Protein AF-A0A3R6VXF1-F1 (afdb_monomer)

Mean predicted aligned error: 13.44 Å

Secondary structure (DSSP, 8-state):
-HHHHHHHHHHHHHHHHHHHHS---HHHHHHHHHHHHHHHHHHHHHHHHH-TT-TTHHHHHHHHHHHHHHHHHHHHHHHHHHHHHHHHH--------S-HHHHHHHHHHHHHHHHHHHHHHHHHHHHS-HHHHHHHHHHHHHHHHHHHHHHH-----HHHHHHHHHHHHHHHHHHHHHHT-PEEEEEE-GGG-EEEEESS---EEEEEEEEEEEE-SSSS-----EEEEEESS-EEEEEE-SSHHHHHHHTS-----TT-------

Foldseek 3Di:
DVVLLVLVLVLVVLLCCCCVPQVDDPLVLQLLLLVLLLVVLVVVVVVVVVDPPDPQVCVLVVVLSVVSNVVSVVVNVVSVVVVVVVCVVDVDDDDRPDDPVVSVVSSNVSSVSSNVSSSVLSVVVVVDDPVVSVLVVLVSVLVSLVVCCVVVVPDDDPVSVVVSCVSVVVSVVVVVVVLPFWWKWKWAPPPLIKIFIFRDQADKDFAARIWIWIRDRDPLDTHPTHHRIDGDDDGQDMDGDNDPVVSSVVPPPDPDPPDDDPPDRD

Organism: Aphanomyces astaci (NCBI:txid112090)

Radius of gyration: 25.33 Å; Cα contacts (8 Å, |Δi|>4): 283; chains: 1; bounding box: 62×52×70 Å

Structure (mmCIF, N/CA/C/O backbone):
data_AF-A0A3R6VXF1-F1
#
_entry.id   AF-A0A3R6VXF1-F1
#
loop_
_atom_site.group_PDB
_atom_site.id
_atom_site.type_symbol
_atom_site.label_atom_id
_atom_site.label_alt_id
_atom_site.label_comp_id
_atom_site.label_asym_id
_atom_site.label_entity_id
_atom_site.label_seq_id
_atom_site.pdbx_PDB_ins_code
_atom_site.Cartn_x
_atom_site.Cartn_y
_atom_site.Cartn_z
_atom_site.occupancy
_atom_site.B_iso_or_equiv
_atom_site.auth_seq_id
_atom_site.auth_comp_id
_atom_site.auth_asym_id
_atom_site.auth_atom_id
_atom_site.pdbx_PDB_model_num
ATOM 1 N N . MET A 1 1 ? -8.603 3.832 3.233 1.00 77.62 1 MET A N 1
ATOM 2 C CA . MET A 1 1 ? -8.255 2.459 2.797 1.00 77.62 1 MET A CA 1
ATOM 3 C C . MET A 1 1 ? -8.281 2.313 1.281 1.00 77.62 1 MET A C 1
ATOM 5 O O . MET A 1 1 ? -7.229 2.045 0.729 1.00 77.62 1 MET A O 1
ATOM 9 N N . VAL A 1 2 ? -9.404 2.563 0.592 1.00 83.19 2 VAL A N 1
ATOM 10 C CA . VAL A 1 2 ? -9.520 2.420 -0.883 1.00 83.19 2 VAL A CA 1
ATOM 11 C C . VAL A 1 2 ? -8.406 3.140 -1.656 1.00 83.19 2 VAL A C 1
ATOM 13 O O . VAL A 1 2 ? -7.768 2.532 -2.508 1.00 83.19 2 VAL A O 1
ATOM 16 N N . VAL A 1 3 ? -8.097 4.390 -1.291 1.00 86.88 3 VAL A N 1
ATOM 17 C CA . VAL A 1 3 ? -7.018 5.178 -1.921 1.00 86.88 3 VAL A CA 1
ATOM 18 C C . VAL A 1 3 ? -5.671 4.445 -1.889 1.00 86.88 3 VAL A C 1
ATOM 20 O O . VAL A 1 3 ? -4.955 4.432 -2.882 1.00 86.88 3 VAL A O 1
ATOM 23 N N . TRP A 1 4 ? -5.346 3.757 -0.792 1.00 87.88 4 TRP A N 1
ATOM 24 C CA . TRP A 1 4 ? -4.103 2.992 -0.676 1.00 87.88 4 TRP A CA 1
ATOM 25 C C . TRP A 1 4 ? -4.036 1.819 -1.664 1.00 87.88 4 TRP A C 1
ATOM 27 O O . TRP A 1 4 ? -2.980 1.566 -2.249 1.00 87.88 4 TRP A O 1
ATOM 37 N N . TYR A 1 5 ? -5.159 1.130 -1.893 1.00 90.06 5 TYR A N 1
ATOM 38 C CA . TYR A 1 5 ? -5.253 0.055 -2.886 1.00 90.06 5 TYR A CA 1
ATOM 39 C C . TYR A 1 5 ? -5.104 0.589 -4.310 1.00 90.06 5 TYR A C 1
ATOM 41 O O . TYR A 1 5 ? -4.329 0.037 -5.086 1.00 90.06 5 TYR A O 1
ATOM 49 N N . VAL A 1 6 ? -5.792 1.687 -4.635 1.00 89.19 6 VAL A N 1
ATOM 50 C CA . VAL A 1 6 ? -5.745 2.306 -5.969 1.00 89.19 6 VAL A CA 1
ATOM 51 C C . VAL A 1 6 ? -4.339 2.804 -6.295 1.00 89.19 6 VAL A C 1
ATOM 53 O O . VAL A 1 6 ? -3.810 2.491 -7.358 1.00 89.19 6 VAL A O 1
ATOM 56 N N . VAL A 1 7 ? -3.691 3.509 -5.362 1.00 89.75 7 VAL A N 1
ATOM 57 C CA . VAL A 1 7 ? -2.308 3.972 -5.550 1.00 89.75 7 VAL A CA 1
ATOM 58 C C . VAL A 1 7 ? -1.351 2.783 -5.686 1.00 89.75 7 VAL A C 1
ATOM 60 O O . VAL A 1 7 ? -0.471 2.811 -6.541 1.00 89.75 7 VAL A O 1
ATOM 63 N N . SER A 1 8 ? -1.558 1.702 -4.922 1.00 90.44 8 SER A N 1
ATOM 64 C CA . SER A 1 8 ? -0.742 0.486 -5.062 1.00 90.44 8 SER A CA 1
ATOM 65 C C . SER A 1 8 ? -0.897 -0.187 -6.430 1.00 90.44 8 SER A C 1
ATOM 67 O O . SER A 1 8 ? 0.071 -0.709 -6.978 1.00 90.44 8 SER A O 1
ATOM 69 N N . LEU A 1 9 ? -2.107 -0.177 -6.992 1.00 87.81 9 LEU A N 1
ATOM 70 C CA . LEU A 1 9 ? -2.380 -0.699 -8.330 1.00 87.81 9 LEU A CA 1
ATOM 71 C C . LEU A 1 9 ? -1.712 0.141 -9.418 1.00 87.81 9 LEU A C 1
ATOM 73 O O . LEU A 1 9 ? -1.093 -0.414 -10.325 1.00 87.81 9 LEU A O 1
ATOM 77 N N . LEU A 1 10 ? -1.796 1.467 -9.302 1.00 87.88 10 LEU A N 1
ATOM 78 C CA . LEU A 1 10 ? -1.139 2.399 -10.216 1.00 87.88 10 LEU A CA 1
ATOM 79 C C . LEU A 1 10 ? 0.383 2.234 -10.189 1.00 87.88 10 LEU A C 1
ATOM 81 O O . LEU A 1 10 ? 1.003 2.160 -11.247 1.00 87.88 10 LEU A O 1
ATOM 85 N N . ALA A 1 11 ? 0.979 2.109 -9.000 1.00 88.81 11 ALA A N 1
ATOM 86 C CA . ALA A 1 11 ? 2.411 1.872 -8.853 1.00 88.81 11 ALA A CA 1
ATOM 87 C C . ALA A 1 11 ? 2.838 0.543 -9.498 1.00 88.81 11 ALA A C 1
ATOM 89 O O . ALA A 1 11 ? 3.830 0.502 -10.222 1.00 88.81 11 ALA A O 1
ATOM 90 N N . LEU A 1 12 ? 2.064 -0.531 -9.306 1.00 87.06 12 LEU A N 1
ATOM 91 C CA . LEU A 1 12 ? 2.340 -1.832 -9.923 1.00 87.06 12 LEU A CA 1
ATOM 92 C C . LEU A 1 12 ? 2.234 -1.784 -11.451 1.00 87.06 12 LEU A C 1
ATOM 94 O O . LEU A 1 12 ? 3.084 -2.342 -12.146 1.00 87.06 12 LEU A O 1
ATOM 98 N N . TRP A 1 13 ? 1.211 -1.110 -11.979 1.00 85.88 13 TRP A N 1
ATOM 99 C CA . TRP A 1 13 ? 1.046 -0.937 -13.418 1.00 85.88 13 TRP A CA 1
ATOM 100 C C . TRP A 1 13 ? 2.193 -0.122 -14.020 1.00 85.88 13 TRP A C 1
ATOM 102 O O . TRP A 1 13 ? 2.799 -0.562 -14.993 1.00 85.88 13 TRP A O 1
ATOM 112 N N . ALA A 1 14 ? 2.561 0.997 -13.392 1.00 86.75 14 ALA A N 1
ATOM 113 C CA . ALA A 1 14 ? 3.699 1.808 -13.811 1.00 86.75 14 ALA A CA 1
ATOM 114 C C . ALA A 1 14 ? 5.021 1.019 -13.756 1.00 86.75 14 ALA A C 1
ATOM 116 O O . ALA A 1 14 ? 5.789 1.067 -14.712 1.00 86.75 14 ALA A O 1
ATOM 117 N N . ASN A 1 15 ? 5.256 0.225 -12.703 1.00 88.06 15 ASN A N 1
ATOM 118 C CA . ASN A 1 15 ? 6.438 -0.641 -12.598 1.00 88.06 15 ASN A CA 1
ATOM 119 C C . ASN A 1 15 ? 6.515 -1.627 -13.763 1.00 88.06 15 ASN A C 1
ATOM 121 O O . ASN A 1 15 ? 7.542 -1.726 -14.430 1.00 88.06 15 ASN A O 1
ATOM 125 N N . LYS A 1 16 ? 5.421 -2.348 -14.031 1.00 86.62 16 LYS A N 1
ATOM 126 C CA . LYS A 1 16 ? 5.393 -3.333 -15.114 1.00 86.62 16 LYS A CA 1
ATOM 127 C C . LYS A 1 16 ? 5.485 -2.670 -16.490 1.00 86.62 16 LYS A C 1
ATOM 129 O O . LYS A 1 16 ? 6.151 -3.215 -17.360 1.00 86.62 16 LYS A O 1
ATOM 134 N N . PHE A 1 17 ? 4.894 -1.492 -16.680 1.00 85.25 17 PHE A N 1
ATOM 135 C CA . PHE A 1 17 ? 5.029 -0.720 -17.916 1.00 85.25 17 PHE A CA 1
ATOM 136 C C . PHE A 1 17 ? 6.486 -0.317 -18.187 1.00 85.25 17 PHE A C 1
ATOM 138 O O . PHE A 1 17 ? 6.973 -0.529 -19.298 1.00 85.25 17 PHE A O 1
ATOM 145 N N . LEU A 1 18 ? 7.194 0.194 -17.173 1.00 85.12 18 LEU A N 1
ATOM 146 C CA . LEU A 1 18 ? 8.605 0.589 -17.267 1.00 85.12 18 LEU A CA 1
ATOM 147 C C . LEU A 1 18 ? 9.514 -0.606 -17.600 1.00 85.12 18 LEU A C 1
ATOM 149 O O . LEU A 1 18 ? 10.367 -0.501 -18.477 1.00 85.12 18 LEU A O 1
ATOM 153 N N . VAL A 1 19 ? 9.299 -1.752 -16.950 1.00 84.19 19 VAL A N 1
ATOM 154 C CA . VAL A 1 19 ? 10.101 -2.964 -17.185 1.00 84.19 19 VAL A CA 1
ATOM 155 C C . VAL A 1 19 ? 9.762 -3.615 -18.531 1.00 84.19 19 VAL A C 1
ATOM 157 O O . VAL A 1 19 ? 10.660 -4.005 -19.264 1.00 84.19 19 VAL A O 1
ATOM 160 N N . SER A 1 20 ? 8.480 -3.714 -18.891 1.00 82.50 20 SER A N 1
ATOM 161 C CA . SER A 1 20 ? 8.043 -4.438 -20.093 1.00 82.50 20 SER A CA 1
ATOM 162 C C . SER A 1 20 ? 8.181 -3.638 -21.387 1.00 82.50 20 SER A C 1
ATOM 164 O O . SER A 1 20 ? 8.341 -4.245 -22.440 1.00 82.50 20 SER A O 1
ATOM 166 N N . THR A 1 21 ? 8.056 -2.308 -21.337 1.00 79.44 21 THR A N 1
ATOM 167 C CA . THR A 1 21 ? 8.028 -1.460 -22.546 1.00 79.44 21 THR A CA 1
ATOM 168 C C . THR A 1 21 ? 9.356 -0.749 -22.767 1.00 79.44 21 THR A C 1
ATOM 170 O O . THR A 1 21 ? 9.788 -0.597 -23.902 1.00 79.44 21 THR A O 1
ATOM 173 N N . ILE A 1 22 ? 9.998 -0.299 -21.684 1.00 75.69 22 ILE A N 1
ATOM 174 C CA . ILE A 1 22 ? 11.236 0.496 -21.735 1.00 75.69 22 ILE A CA 1
ATOM 175 C C . ILE A 1 22 ? 12.457 -0.375 -21.382 1.00 75.69 22 ILE A C 1
ATOM 177 O O . ILE A 1 22 ? 13.586 0.087 -21.490 1.00 75.69 22 ILE A O 1
ATOM 181 N N . ALA A 1 23 ? 12.244 -1.643 -20.996 1.00 78.75 23 ALA A N 1
ATOM 182 C CA . ALA A 1 23 ? 13.300 -2.601 -20.653 1.00 78.75 23 ALA A CA 1
ATOM 183 C C . ALA A 1 23 ? 14.299 -2.054 -19.614 1.00 78.75 23 ALA A C 1
ATOM 185 O O . ALA A 1 23 ? 15.498 -2.312 -19.685 1.00 78.75 23 ALA A O 1
ATOM 186 N N . ILE A 1 24 ? 13.804 -1.269 -18.650 1.00 75.06 24 ILE A N 1
ATOM 187 C CA . ILE A 1 24 ? 14.635 -0.707 -17.581 1.00 75.06 24 ILE A CA 1
ATOM 188 C C . ILE A 1 24 ? 14.962 -1.799 -16.566 1.00 75.06 24 ILE A C 1
ATOM 190 O O . ILE A 1 24 ? 14.066 -2.500 -16.087 1.00 75.06 24 ILE A O 1
ATOM 194 N N . ASP A 1 25 ? 16.233 -1.876 -16.173 1.00 81.94 25 ASP A N 1
ATOM 195 C CA . ASP A 1 25 ? 16.680 -2.774 -15.114 1.00 81.94 25 ASP A CA 1
ATOM 196 C C . ASP A 1 25 ? 15.987 -2.476 -13.776 1.00 81.94 25 ASP A C 1
ATOM 198 O O . ASP A 1 25 ? 15.867 -1.332 -13.321 1.00 81.94 25 ASP A O 1
ATOM 202 N N . THR A 1 26 ? 15.558 -3.537 -13.093 1.00 82.88 26 THR A N 1
ATOM 203 C CA . THR A 1 26 ? 14.806 -3.445 -11.833 1.00 82.88 26 THR A CA 1
ATOM 204 C C . THR A 1 26 ? 15.623 -2.830 -10.696 1.00 82.88 26 THR A C 1
ATOM 206 O O . THR A 1 26 ? 15.057 -2.186 -9.810 1.00 82.88 26 THR A O 1
ATOM 209 N N . SER A 1 27 ? 16.951 -2.986 -10.724 1.00 82.69 27 SER A N 1
ATOM 210 C CA . SER A 1 27 ? 17.873 -2.366 -9.768 1.00 82.69 27 SER A CA 1
ATOM 211 C C . SER A 1 27 ? 17.838 -0.839 -9.881 1.00 82.69 27 SER A C 1
ATOM 213 O O . SER A 1 27 ? 17.609 -0.157 -8.881 1.00 82.69 27 SER A O 1
ATOM 215 N N . LEU A 1 28 ? 17.946 -0.300 -11.098 1.00 80.38 28 LEU A N 1
ATOM 216 C CA . LEU A 1 28 ? 17.858 1.136 -11.367 1.00 80.38 28 LEU A CA 1
ATOM 217 C C . LEU A 1 28 ? 16.469 1.691 -11.026 1.00 80.38 28 LEU A C 1
ATOM 219 O O . LEU A 1 28 ? 16.369 2.746 -10.399 1.00 80.38 28 LEU A O 1
ATOM 223 N N . LEU A 1 29 ? 15.405 0.956 -11.362 1.00 85.25 29 LEU A N 1
ATOM 224 C CA . LEU A 1 29 ? 14.035 1.329 -11.007 1.00 85.25 29 LEU A CA 1
ATOM 225 C C . LEU A 1 29 ? 13.869 1.493 -9.486 1.00 85.25 29 LEU A C 1
ATOM 227 O O . LEU A 1 29 ? 13.386 2.528 -9.027 1.00 85.25 29 LEU A O 1
ATOM 231 N N . SER A 1 30 ? 14.309 0.501 -8.705 1.00 87.06 30 SER A N 1
ATOM 232 C CA . SER A 1 30 ? 14.202 0.530 -7.239 1.00 87.06 30 SER A CA 1
ATOM 233 C C . SER A 1 30 ? 15.008 1.671 -6.608 1.00 87.06 30 SER A C 1
ATOM 235 O O . SER A 1 30 ? 14.520 2.342 -5.698 1.00 87.06 30 SER A O 1
ATOM 237 N N . MET A 1 31 ? 16.201 1.962 -7.136 1.00 83.94 31 MET A N 1
ATOM 238 C CA . MET A 1 31 ? 17.029 3.077 -6.671 1.00 83.94 31 MET A CA 1
ATOM 239 C C . MET A 1 31 ? 16.339 4.418 -6.911 1.00 83.94 31 MET A C 1
ATOM 241 O O . MET A 1 31 ? 16.245 5.232 -5.995 1.00 83.94 31 MET A O 1
ATOM 245 N N . MET A 1 32 ? 15.791 4.636 -8.109 1.00 84.25 32 MET A N 1
ATOM 246 C CA . MET A 1 32 ? 15.089 5.880 -8.437 1.00 84.25 32 MET A CA 1
ATOM 247 C C . MET A 1 32 ? 13.823 6.069 -7.592 1.00 84.25 32 MET A C 1
ATOM 249 O O . MET A 1 32 ? 13.554 7.178 -7.133 1.00 84.25 32 MET A O 1
ATOM 253 N N . GLN A 1 33 ? 13.073 4.996 -7.323 1.00 91.12 33 GLN A N 1
ATOM 254 C CA . GLN A 1 33 ? 11.902 5.039 -6.439 1.00 91.12 33 GLN A CA 1
ATOM 255 C C . GLN A 1 33 ? 12.266 5.430 -5.005 1.00 91.12 33 GLN A C 1
ATOM 257 O O . GLN A 1 33 ? 11.592 6.268 -4.403 1.00 91.12 33 GLN A O 1
ATOM 262 N N . LEU A 1 34 ? 13.328 4.838 -4.453 1.00 90.62 34 LEU A N 1
ATOM 263 C CA . LEU A 1 34 ? 13.758 5.114 -3.086 1.00 90.62 34 LEU A CA 1
ATOM 264 C C . LEU A 1 34 ? 14.343 6.526 -2.948 1.00 90.62 34 LEU A C 1
ATOM 266 O O . LEU A 1 34 ? 13.982 7.232 -2.007 1.00 90.62 34 LEU A O 1
ATOM 270 N N . VAL A 1 35 ? 15.156 6.971 -3.915 1.00 90.44 35 VAL A N 1
ATOM 271 C CA . VAL A 1 35 ? 15.681 8.346 -3.968 1.00 90.44 35 VAL A CA 1
ATOM 272 C C . VAL A 1 35 ? 14.538 9.354 -4.027 1.00 90.44 35 VAL A C 1
ATOM 274 O O . VAL A 1 35 ? 14.518 10.303 -3.243 1.00 90.44 35 VAL A O 1
ATOM 277 N N . MET A 1 36 ? 13.539 9.123 -4.885 1.00 88.06 36 MET A N 1
ATOM 278 C CA . MET A 1 36 ? 12.360 9.989 -4.950 1.00 88.06 36 MET A CA 1
ATOM 279 C C . MET A 1 36 ? 11.533 9.961 -3.665 1.00 88.06 36 MET A C 1
ATOM 281 O O . MET A 1 36 ? 11.063 11.010 -3.234 1.00 88.06 36 MET A O 1
ATOM 285 N N . SER A 1 37 ? 11.397 8.806 -3.010 1.00 90.38 37 SER A N 1
ATOM 286 C CA . SER A 1 37 ? 10.714 8.697 -1.716 1.00 90.38 37 SER A CA 1
ATOM 287 C C . SER A 1 37 ? 11.404 9.525 -0.630 1.00 90.38 37 SER A C 1
ATOM 289 O O . SER A 1 37 ? 10.735 10.251 0.108 1.00 90.38 37 SER A O 1
ATOM 291 N N . VAL A 1 38 ? 12.737 9.474 -0.550 1.00 91.38 38 VAL A N 1
ATOM 292 C CA . VAL A 1 38 ? 13.507 10.272 0.416 1.00 91.38 38 VAL A CA 1
ATOM 293 C C . VAL A 1 38 ? 13.453 11.759 0.077 1.00 91.38 38 VAL A C 1
ATOM 295 O O . VAL A 1 38 ? 13.226 12.565 0.977 1.00 91.38 38 VAL A O 1
ATOM 298 N N . ALA A 1 39 ? 13.579 12.131 -1.199 1.00 90.56 39 ALA A N 1
ATOM 299 C CA . ALA A 1 39 ? 13.468 13.521 -1.636 1.00 90.56 39 ALA A CA 1
ATOM 300 C C . ALA A 1 39 ? 12.082 14.107 -1.317 1.00 90.56 39 ALA A C 1
ATOM 302 O O . ALA A 1 39 ? 11.988 15.161 -0.689 1.00 90.56 39 ALA A O 1
ATOM 303 N N . CYS A 1 40 ? 10.999 13.411 -1.678 1.00 89.31 40 CYS A N 1
ATOM 304 C CA . CYS A 1 40 ? 9.635 13.828 -1.352 1.00 89.31 40 CYS A CA 1
ATOM 305 C C . CYS A 1 40 ? 9.400 13.891 0.163 1.00 89.31 40 CYS A C 1
ATOM 307 O O . CYS A 1 40 ? 8.816 14.862 0.640 1.00 89.31 40 CYS A O 1
ATOM 309 N N . GLY A 1 41 ? 9.882 12.901 0.923 1.00 86.75 41 GLY A N 1
ATOM 310 C CA . GLY A 1 41 ? 9.799 12.892 2.383 1.00 86.75 41 GLY A CA 1
ATOM 311 C C . GLY A 1 41 ? 10.485 14.105 3.009 1.00 86.75 41 GLY A C 1
ATOM 312 O O . GLY A 1 41 ? 9.846 14.854 3.742 1.00 86.75 41 GLY A O 1
ATOM 313 N N . ALA A 1 42 ? 11.745 14.360 2.652 1.00 86.00 42 ALA A N 1
ATOM 314 C CA . ALA A 1 42 ? 12.505 15.503 3.150 1.00 86.00 42 ALA A CA 1
ATOM 315 C C . ALA A 1 42 ? 11.867 16.848 2.763 1.00 86.00 42 ALA A C 1
ATOM 317 O O . ALA A 1 42 ? 11.789 17.752 3.591 1.00 86.00 42 ALA A O 1
ATOM 318 N N . LEU A 1 43 ? 11.354 16.983 1.534 1.00 85.19 43 LEU A N 1
ATOM 319 C CA . LEU A 1 43 ? 10.653 18.194 1.095 1.00 85.19 43 LEU A CA 1
ATOM 320 C C . LEU A 1 43 ? 9.393 18.468 1.923 1.00 85.19 43 LEU A C 1
ATOM 322 O O . LEU A 1 43 ? 9.136 19.620 2.271 1.00 85.19 43 LEU A O 1
ATOM 326 N N . VAL A 1 44 ? 8.611 17.434 2.245 1.00 82.06 44 VAL A N 1
ATOM 327 C CA . VAL A 1 44 ? 7.417 17.565 3.092 1.00 82.06 44 VAL A CA 1
ATOM 328 C C . VAL A 1 44 ? 7.800 17.988 4.509 1.00 82.06 44 VAL A C 1
ATOM 330 O O . VAL A 1 44 ? 7.169 18.895 5.048 1.00 82.06 44 VAL A O 1
ATOM 333 N N . GLU A 1 45 ? 8.857 17.408 5.078 1.00 76.25 45 GLU A N 1
ATOM 334 C CA . GLU A 1 45 ? 9.373 17.786 6.400 1.00 76.25 45 GLU A CA 1
ATOM 335 C C . GLU A 1 45 ? 9.850 19.248 6.433 1.00 76.25 45 GLU A C 1
ATOM 337 O O . GLU A 1 45 ? 9.436 20.018 7.298 1.00 76.25 45 GLU A O 1
ATOM 342 N N . VAL A 1 46 ? 10.641 19.682 5.446 1.00 79.38 46 VAL A N 1
ATOM 343 C CA . VAL A 1 46 ? 11.133 21.071 5.353 1.00 79.38 46 VAL A CA 1
ATOM 344 C C . VAL A 1 46 ? 9.980 22.068 5.193 1.00 79.38 46 VAL A C 1
ATOM 346 O O . VAL A 1 46 ? 9.963 23.117 5.837 1.00 79.38 46 VAL A O 1
ATOM 349 N N . ARG A 1 47 ? 8.981 21.744 4.361 1.00 72.62 47 ARG A N 1
ATOM 350 C CA . ARG A 1 47 ? 7.775 22.572 4.183 1.00 72.62 47 ARG A CA 1
ATOM 351 C C . ARG A 1 47 ? 6.920 22.617 5.455 1.00 72.62 47 ARG A C 1
ATOM 353 O O . ARG A 1 47 ? 6.338 23.661 5.741 1.00 72.62 47 ARG A O 1
ATOM 360 N N . A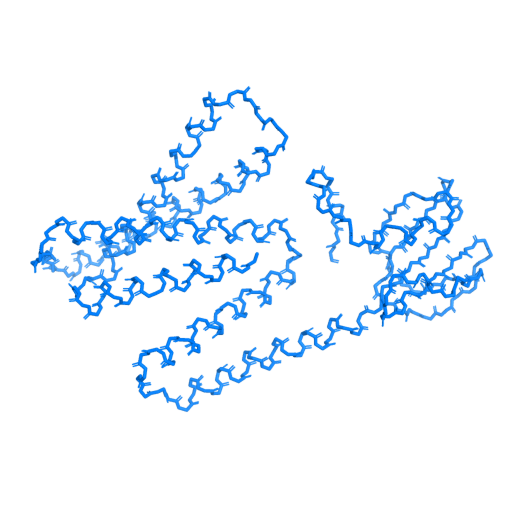LA A 1 48 ? 6.850 21.521 6.211 1.00 67.19 48 ALA A N 1
ATOM 361 C CA . ALA A 1 48 ? 6.111 21.446 7.469 1.00 67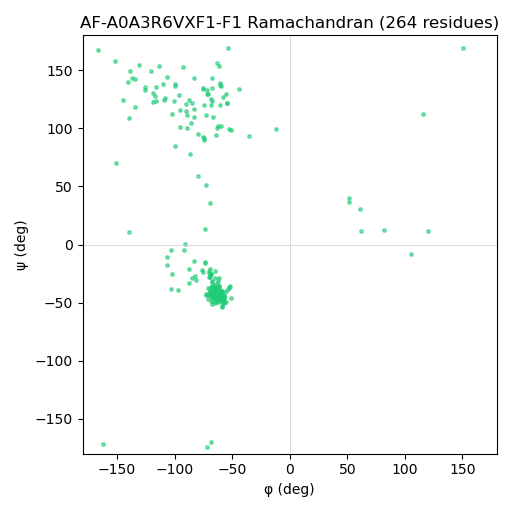.19 48 ALA A CA 1
ATOM 362 C C . ALA A 1 48 ? 6.761 22.292 8.576 1.00 67.19 48 ALA A C 1
ATOM 364 O O . ALA A 1 48 ? 6.046 22.969 9.311 1.00 67.19 48 ALA A O 1
ATOM 365 N N . VAL A 1 49 ? 8.097 22.331 8.645 1.00 66.00 49 VAL A N 1
ATOM 366 C CA . VAL A 1 49 ? 8.845 23.191 9.583 1.00 66.00 49 VAL A CA 1
ATOM 367 C C . VAL A 1 49 ? 8.588 24.685 9.321 1.00 66.00 49 VAL A C 1
ATOM 369 O O . VAL A 1 49 ? 8.563 25.476 10.260 1.00 66.00 49 VAL A O 1
ATOM 372 N N . GLY A 1 50 ? 8.334 25.081 8.068 1.00 61.47 50 GLY A N 1
ATOM 373 C CA . GLY A 1 50 ? 8.038 26.471 7.696 1.00 61.47 50 GLY A CA 1
ATOM 374 C C . GLY A 1 50 ? 6.577 26.919 7.873 1.00 61.47 50 GLY A C 1
ATOM 375 O O . GLY A 1 50 ? 6.300 28.117 7.832 1.00 61.47 50 GLY A O 1
ATOM 376 N N . ALA A 1 51 ? 5.624 25.998 8.063 1.00 61.88 51 ALA A N 1
ATOM 377 C CA . ALA A 1 51 ? 4.193 26.309 8.118 1.00 61.88 51 ALA A CA 1
ATOM 378 C C . ALA A 1 51 ? 3.677 26.378 9.569 1.00 61.88 51 ALA A C 1
ATOM 380 O O . ALA A 1 51 ? 3.109 25.426 10.10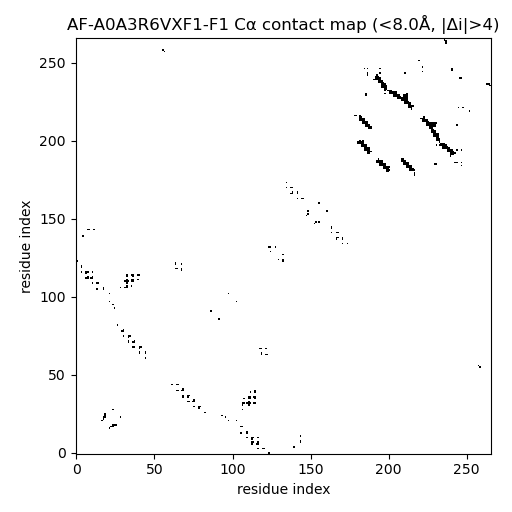0 1.00 61.88 51 ALA A O 1
ATOM 381 N N . ALA A 1 52 ? 3.822 27.537 10.212 1.00 58.09 52 ALA A N 1
ATOM 382 C CA . ALA A 1 52 ? 3.448 27.778 11.612 1.00 58.09 52 ALA A CA 1
ATOM 383 C C . ALA A 1 52 ? 1.924 27.794 11.926 1.00 58.09 52 ALA A C 1
ATOM 385 O O . ALA A 1 52 ? 1.495 28.597 12.751 1.00 58.09 52 ALA A O 1
ATOM 386 N N . LYS A 1 53 ? 1.055 26.981 11.293 1.00 53.88 53 LYS A N 1
ATOM 387 C CA . LYS A 1 53 ? -0.406 27.232 11.392 1.00 53.88 53 LYS A CA 1
ATOM 388 C C . LYS A 1 53 ? -1.398 26.076 11.549 1.00 53.88 53 LYS A C 1
ATOM 390 O O . LYS A 1 53 ? -2.589 26.351 11.493 1.00 53.88 53 LYS A O 1
ATOM 395 N N . PHE A 1 54 ? -1.004 24.829 11.820 1.00 49.69 54 PHE A N 1
ATOM 396 C CA . PHE A 1 54 ? -2.014 23.781 12.085 1.00 49.69 54 PHE A CA 1
ATOM 397 C C . PHE A 1 54 ? -1.514 22.673 13.035 1.00 49.69 54 PHE A C 1
ATOM 399 O O . PHE A 1 54 ? -1.245 21.543 12.644 1.00 49.69 54 PHE A O 1
ATOM 406 N N . ALA A 1 55 ? -1.342 23.019 14.314 1.00 55.34 55 ALA A N 1
ATOM 407 C CA . ALA A 1 55 ? -0.549 22.255 15.286 1.00 55.34 55 ALA A CA 1
ATOM 408 C C . ALA A 1 55 ? -1.158 20.930 15.804 1.00 55.34 55 ALA A C 1
ATOM 410 O O . ALA A 1 55 ? -0.428 20.123 16.377 1.00 55.34 55 ALA A O 1
ATOM 411 N N . VAL A 1 56 ? -2.457 20.665 15.617 1.00 55.19 56 VAL A N 1
ATOM 412 C CA . VAL A 1 56 ? -3.099 19.453 16.179 1.00 55.19 56 VAL A CA 1
ATOM 413 C C . VAL A 1 56 ? -3.180 18.312 15.157 1.00 55.19 56 VAL A C 1
ATOM 415 O O . VAL A 1 56 ? -2.872 17.171 15.495 1.00 55.19 56 VAL A O 1
ATOM 418 N N . ASP A 1 57 ? -3.473 18.618 13.889 1.00 53.22 57 ASP A N 1
ATOM 419 C CA . ASP A 1 57 ? -3.581 17.613 12.817 1.00 53.22 57 ASP A CA 1
ATOM 420 C C . ASP A 1 57 ? -2.208 17.226 12.223 1.00 53.22 57 ASP A C 1
ATOM 422 O O . ASP A 1 57 ? -1.984 16.090 11.791 1.00 53.22 57 ASP A O 1
ATOM 426 N N . LEU A 1 58 ? -1.225 18.142 12.277 1.00 57.47 58 LEU A N 1
ATOM 427 C CA . LEU A 1 58 ? 0.136 17.855 11.819 1.00 57.47 58 LEU A CA 1
ATOM 428 C C . LEU A 1 58 ? 0.887 16.881 12.729 1.00 57.47 58 LEU A C 1
ATOM 430 O O . LEU A 1 58 ? 1.804 16.234 12.246 1.00 57.47 58 LEU A O 1
ATOM 434 N N . ARG A 1 59 ? 0.539 16.721 14.012 1.00 60.66 59 ARG A N 1
ATOM 435 C CA . ARG A 1 59 ? 1.353 15.900 14.932 1.00 60.66 59 ARG A CA 1
ATOM 436 C C . ARG A 1 59 ? 1.328 14.417 14.556 1.00 60.66 59 ARG A C 1
ATOM 438 O O . ARG A 1 59 ? 2.373 13.775 14.488 1.00 60.66 59 ARG A O 1
ATOM 445 N N . GLY A 1 60 ? 0.144 13.893 14.232 1.00 63.84 60 GLY A N 1
ATOM 446 C CA . GLY A 1 60 ? -0.002 12.534 13.702 1.00 63.84 60 GLY A CA 1
ATOM 447 C C . GLY A 1 60 ? 0.560 12.397 12.286 1.00 63.84 60 GLY A C 1
ATOM 448 O O . GLY A 1 60 ? 1.016 11.323 11.900 1.00 63.84 60 GLY A O 1
ATOM 449 N N . ALA A 1 61 ? 0.562 13.487 11.511 1.00 64.94 61 ALA A N 1
ATOM 450 C CA . ALA A 1 61 ? 1.160 13.513 10.186 1.00 64.94 61 ALA A CA 1
ATOM 451 C C . ALA A 1 61 ? 2.674 13.452 10.176 1.00 64.94 61 ALA A C 1
ATOM 453 O O . ALA A 1 61 ? 3.235 12.618 9.474 1.00 64.94 61 ALA A O 1
ATOM 454 N N . PHE A 1 62 ? 3.274 14.273 11.016 1.00 69.12 62 PHE A N 1
ATOM 455 C CA . PHE A 1 62 ? 4.697 14.409 11.222 1.00 69.12 62 PHE A CA 1
ATOM 456 C C . PHE A 1 62 ? 5.317 13.107 11.738 1.00 69.12 62 PHE A C 1
ATOM 458 O O . PHE A 1 62 ? 6.331 12.656 11.224 1.00 69.12 62 PHE A O 1
ATOM 465 N N . ILE A 1 63 ? 4.668 12.422 12.688 1.00 78.19 63 ILE A N 1
ATOM 466 C CA . ILE A 1 63 ? 5.143 11.113 13.172 1.00 78.19 63 ILE A CA 1
ATOM 467 C C . ILE A 1 63 ? 5.200 10.093 12.027 1.00 78.19 63 ILE A C 1
ATOM 469 O O . ILE A 1 63 ? 6.192 9.384 11.866 1.00 78.19 63 ILE A O 1
ATOM 473 N N . VAL A 1 64 ? 4.149 10.037 11.207 1.00 79.75 64 VAL A N 1
ATOM 474 C CA . VAL A 1 64 ? 4.054 9.092 10.089 1.00 79.75 64 VAL A CA 1
ATOM 475 C C . VAL A 1 64 ? 5.086 9.392 8.998 1.00 79.75 64 VAL A C 1
ATOM 477 O O . VAL A 1 64 ? 5.704 8.462 8.479 1.00 79.75 64 VAL A O 1
ATOM 480 N N . THR A 1 65 ? 5.301 10.662 8.653 1.00 79.19 65 THR A N 1
ATOM 481 C CA . THR A 1 65 ? 6.267 11.059 7.618 1.00 79.19 65 THR A CA 1
ATOM 482 C C . THR A 1 65 ? 7.715 10.855 8.064 1.00 79.19 65 THR A C 1
ATOM 484 O O . THR A 1 65 ? 8.510 10.346 7.275 1.00 79.19 65 THR A O 1
ATOM 487 N N . GLN A 1 66 ? 8.033 11.105 9.336 1.00 84.50 66 GLN A N 1
ATOM 488 C CA . GLN A 1 66 ? 9.349 10.823 9.921 1.00 84.50 66 GLN A CA 1
ATOM 489 C C . GLN A 1 66 ? 9.669 9.317 9.913 1.00 84.50 66 GLN A C 1
ATOM 491 O O . GLN A 1 66 ? 10.723 8.903 9.431 1.00 84.50 66 GLN A O 1
ATOM 496 N N . LEU A 1 67 ? 8.734 8.464 10.351 1.00 85.06 67 LEU A N 1
ATOM 497 C CA . LEU A 1 67 ? 8.878 6.997 10.295 1.00 85.06 67 LEU A CA 1
ATOM 498 C C . LEU A 1 67 ? 9.085 6.480 8.858 1.00 85.06 67 LEU A C 1
ATOM 500 O O . LEU A 1 67 ? 9.922 5.605 8.607 1.00 85.06 67 LEU A O 1
ATOM 504 N N . GLN A 1 68 ? 8.346 7.040 7.900 1.00 86.75 68 GLN A N 1
ATOM 505 C CA . GLN A 1 68 ? 8.494 6.728 6.478 1.00 86.75 68 GLN A CA 1
ATOM 506 C C . GLN A 1 68 ? 9.861 7.174 5.927 1.00 86.75 68 GLN A C 1
ATOM 508 O O . GLN A 1 68 ? 10.452 6.470 5.104 1.00 86.75 68 GLN A O 1
ATOM 513 N N . LEU A 1 69 ? 10.378 8.323 6.367 1.00 87.44 69 LEU A N 1
ATOM 514 C CA . LEU A 1 69 ? 11.679 8.838 5.943 1.00 87.44 69 LEU A CA 1
ATOM 515 C C . LEU A 1 69 ? 12.817 7.939 6.439 1.00 87.44 69 LEU A C 1
ATOM 517 O O . LEU A 1 69 ? 13.651 7.524 5.635 1.00 87.44 69 LEU A O 1
ATOM 521 N N . TYR A 1 70 ? 12.816 7.567 7.723 1.00 87.75 70 TYR A N 1
ATOM 522 C CA . TYR A 1 70 ? 13.840 6.682 8.290 1.00 87.75 70 TYR A CA 1
ATOM 523 C C . TYR A 1 70 ? 13.870 5.308 7.616 1.00 87.75 70 TYR A C 1
ATOM 525 O O . TYR A 1 70 ? 14.940 4.827 7.244 1.00 87.75 70 TYR A O 1
ATOM 533 N N . SER A 1 71 ? 12.706 4.690 7.396 1.00 89.06 71 SER A N 1
ATOM 534 C CA . SER A 1 71 ? 12.633 3.401 6.693 1.00 89.06 71 SER A CA 1
ATOM 535 C C . SER A 1 71 ? 13.117 3.495 5.241 1.00 89.06 71 SER A C 1
ATOM 537 O O . SER A 1 71 ? 13.823 2.602 4.773 1.00 89.06 71 SER A O 1
ATOM 539 N N . SER A 1 72 ? 12.805 4.593 4.543 1.00 89.88 72 SER A N 1
ATOM 540 C CA . SER A 1 72 ? 13.270 4.832 3.169 1.00 89.88 72 SER A CA 1
ATOM 541 C C . SER A 1 72 ? 14.785 5.065 3.101 1.00 89.88 72 SER A C 1
ATOM 543 O O . SER A 1 72 ? 15.430 4.561 2.186 1.00 89.88 72 SER A O 1
ATOM 545 N N . LEU A 1 73 ? 15.369 5.774 4.076 1.00 88.81 73 LEU A N 1
ATOM 546 C CA . LEU A 1 73 ? 16.818 5.991 4.180 1.00 88.81 73 LEU A CA 1
ATOM 547 C C . LEU A 1 73 ? 17.580 4.676 4.386 1.00 88.81 73 LEU A C 1
ATOM 549 O O . LEU A 1 73 ? 18.562 4.418 3.691 1.00 88.81 73 LEU A O 1
ATOM 553 N N . VAL A 1 74 ? 17.102 3.823 5.297 1.00 92.06 74 VAL A N 1
ATOM 554 C CA . VAL A 1 74 ? 17.698 2.497 5.530 1.00 92.06 74 VAL A CA 1
ATOM 555 C C . VAL A 1 74 ? 17.582 1.624 4.279 1.00 92.06 74 VAL A C 1
ATOM 557 O O . VAL A 1 74 ? 18.561 0.997 3.877 1.00 92.06 74 VAL A O 1
ATOM 560 N N . ALA A 1 75 ? 16.418 1.624 3.621 1.00 89.38 75 ALA A N 1
ATOM 561 C CA . ALA A 1 75 ? 16.213 0.880 2.382 1.00 89.38 75 ALA A CA 1
ATOM 562 C C . ALA A 1 75 ? 17.140 1.358 1.250 1.00 89.38 75 ALA A C 1
ATOM 564 O O . ALA A 1 75 ? 17.705 0.523 0.550 1.00 89.38 75 ALA A O 1
ATOM 565 N N . MET A 1 76 ? 17.354 2.673 1.099 1.00 88.88 76 MET A N 1
ATOM 566 C CA . MET A 1 76 ? 18.338 3.207 0.146 1.00 88.88 76 MET A CA 1
ATOM 567 C C . MET A 1 76 ? 19.751 2.724 0.451 1.00 88.88 76 MET A C 1
ATOM 569 O O . MET A 1 76 ? 20.458 2.333 -0.471 1.00 88.88 76 MET A O 1
ATOM 573 N N . GLY A 1 77 ? 20.163 2.742 1.722 1.00 88.69 77 GLY A N 1
ATOM 574 C CA . GLY A 1 77 ? 21.488 2.271 2.125 1.00 88.69 77 GLY A CA 1
ATOM 575 C C . GLY A 1 77 ? 21.705 0.802 1.761 1.00 88.69 77 GLY A C 1
ATOM 576 O O . GLY A 1 77 ? 22.700 0.461 1.126 1.00 88.69 77 GLY A O 1
ATOM 577 N N . LEU A 1 78 ? 20.736 -0.058 2.085 1.00 89.81 78 LEU A N 1
ATOM 578 C CA . LEU A 1 78 ? 20.787 -1.482 1.741 1.00 89.81 78 LEU A CA 1
ATOM 579 C C . LEU A 1 78 ? 20.784 -1.716 0.223 1.00 89.81 78 LEU A C 1
ATOM 581 O O . LEU A 1 78 ? 21.569 -2.521 -0.277 1.00 89.81 78 LEU A O 1
ATOM 585 N N . GLN A 1 79 ? 19.947 -0.989 -0.521 1.00 89.12 79 GLN A N 1
ATOM 586 C CA . GLN A 1 79 ? 19.871 -1.119 -1.975 1.00 89.12 79 GLN A CA 1
ATOM 587 C C . GLN A 1 79 ? 21.148 -0.613 -2.662 1.00 89.12 79 GLN A C 1
ATOM 589 O O . GLN A 1 79 ? 21.605 -1.221 -3.628 1.00 89.12 79 GLN A O 1
ATOM 594 N N . ALA A 1 80 ? 21.766 0.453 -2.148 1.00 86.88 80 ALA A N 1
ATOM 595 C CA . ALA A 1 80 ? 23.041 0.956 -2.646 1.00 86.88 80 ALA A CA 1
ATOM 596 C C . ALA A 1 80 ? 24.163 -0.077 -2.464 1.00 86.88 80 ALA A C 1
ATOM 598 O O . ALA A 1 80 ? 24.931 -0.301 -3.395 1.00 86.88 80 ALA A O 1
ATOM 599 N N . ILE A 1 81 ? 24.216 -0.760 -1.313 1.00 89.50 81 ILE A N 1
ATOM 600 C CA . ILE A 1 81 ? 25.176 -1.850 -1.072 1.00 89.50 81 ILE A CA 1
ATOM 601 C C . ILE A 1 81 ? 24.967 -2.981 -2.086 1.00 89.50 81 ILE A C 1
ATOM 603 O O . ILE A 1 81 ? 25.932 -3.432 -2.697 1.00 89.50 81 ILE A O 1
ATOM 607 N N . TYR A 1 82 ? 23.717 -3.402 -2.311 1.00 87.75 82 TYR A N 1
ATOM 608 C CA . TYR A 1 82 ? 23.399 -4.428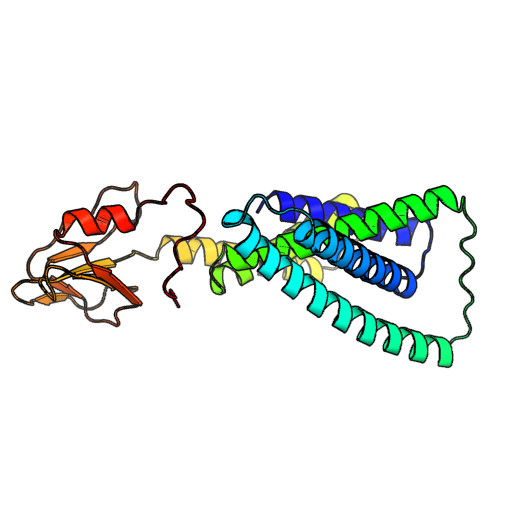 -3.309 1.00 87.75 82 TYR A CA 1
ATOM 609 C C . TYR A 1 82 ? 23.879 -4.033 -4.712 1.00 87.75 82 TYR A C 1
ATOM 611 O O . TYR A 1 82 ? 24.537 -4.824 -5.379 1.00 87.75 82 TYR A O 1
ATOM 619 N N . VAL A 1 83 ? 23.601 -2.798 -5.144 1.00 84.25 83 VAL A N 1
ATOM 620 C CA . VAL A 1 83 ? 24.013 -2.307 -6.468 1.00 84.25 83 VAL A CA 1
ATOM 621 C C . VAL A 1 83 ? 25.533 -2.235 -6.595 1.00 84.25 83 VAL A C 1
ATOM 623 O O . VAL A 1 83 ? 26.058 -2.589 -7.643 1.00 84.25 83 VAL A O 1
ATOM 626 N N . VAL A 1 84 ? 26.254 -1.828 -5.548 1.00 84.62 84 VAL A N 1
ATOM 627 C CA . VAL A 1 84 ? 27.727 -1.805 -5.562 1.00 84.62 84 VAL A CA 1
ATOM 628 C C . VAL A 1 84 ? 28.299 -3.218 -5.714 1.00 84.62 84 VAL A C 1
ATOM 630 O O . VAL A 1 84 ? 29.220 -3.415 -6.503 1.00 84.62 84 VAL A O 1
ATOM 633 N N . VAL A 1 85 ? 27.737 -4.211 -5.015 1.00 85.62 85 VAL A N 1
ATOM 634 C CA . VAL A 1 85 ? 28.145 -5.624 -5.140 1.00 85.62 85 VAL A CA 1
ATOM 635 C C . VAL A 1 85 ? 27.819 -6.181 -6.531 1.00 85.62 85 VAL A C 1
ATOM 637 O O . VAL A 1 85 ? 28.643 -6.870 -7.135 1.00 85.62 85 VAL A O 1
ATOM 640 N N . ASP A 1 86 ? 26.644 -5.853 -7.067 1.00 82.69 86 ASP A N 1
ATOM 641 C CA . ASP A 1 86 ? 26.202 -6.276 -8.399 1.00 82.69 86 ASP A CA 1
ATOM 642 C C . ASP A 1 86 ? 27.081 -5.667 -9.504 1.00 82.69 86 ASP A C 1
ATOM 644 O O . ASP A 1 86 ? 27.580 -6.382 -10.370 1.00 82.69 86 ASP A O 1
ATOM 648 N N . GLN A 1 87 ? 27.387 -4.370 -9.416 1.00 75.50 87 GLN A N 1
ATOM 649 C CA . GLN A 1 87 ? 28.282 -3.676 -10.347 1.00 75.50 87 GLN A CA 1
ATOM 650 C C . GLN A 1 87 ? 29.731 -4.167 -10.261 1.00 75.50 87 GLN A C 1
ATOM 652 O O . GLN A 1 87 ? 30.405 -4.252 -11.289 1.00 75.50 87 GLN A O 1
ATOM 657 N N . ALA A 1 88 ? 30.208 -4.527 -9.064 1.00 74.38 88 ALA A N 1
ATOM 658 C CA . ALA A 1 88 ? 31.524 -5.141 -8.878 1.00 74.38 88 ALA A CA 1
ATOM 659 C C . ALA A 1 88 ? 31.628 -6.526 -9.542 1.00 74.38 88 ALA A C 1
ATOM 661 O O . ALA A 1 88 ? 32.725 -6.964 -9.882 1.00 74.38 88 ALA A O 1
ATOM 662 N N . THR A 1 89 ? 30.491 -7.193 -9.762 1.00 74.62 89 THR A N 1
ATOM 663 C CA . THR A 1 89 ? 30.419 -8.536 -10.353 1.00 74.62 89 THR A CA 1
ATOM 664 C C . THR A 1 89 ? 30.002 -8.509 -11.834 1.00 74.62 89 THR A C 1
ATOM 666 O O . THR A 1 89 ? 30.360 -9.410 -12.591 1.00 74.62 89 THR A O 1
ATOM 669 N N . SER A 1 90 ? 29.281 -7.476 -12.291 1.00 66.19 90 SER A N 1
ATOM 670 C CA . SER A 1 90 ? 28.754 -7.370 -13.657 1.00 66.19 90 SER A CA 1
ATOM 671 C C . SER A 1 90 ? 28.869 -5.946 -14.220 1.00 66.19 90 SER A C 1
ATOM 673 O O . SER A 1 90 ? 28.135 -5.034 -13.850 1.00 66.19 90 SER A O 1
ATOM 675 N N . SER A 1 91 ? 29.774 -5.745 -15.184 1.00 52.91 91 SER A N 1
ATOM 676 C CA . SER A 1 91 ? 29.968 -4.463 -15.887 1.00 52.91 91 SER A CA 1
ATOM 677 C C . SER A 1 91 ? 28.923 -4.215 -16.990 1.00 52.91 91 SER A C 1
ATOM 679 O O . SER A 1 91 ? 29.275 -4.044 -18.159 1.00 52.91 91 SER A O 1
ATOM 681 N N . ARG A 1 92 ? 27.625 -4.184 -16.660 1.00 56.12 92 ARG A N 1
ATOM 682 C CA . ARG A 1 92 ? 26.593 -3.733 -17.615 1.00 56.12 92 ARG A CA 1
ATOM 683 C C . ARG A 1 92 ? 26.375 -2.227 -17.494 1.00 56.12 92 ARG A C 1
ATOM 685 O O . ARG A 1 92 ? 25.911 -1.729 -16.474 1.00 56.12 92 ARG A O 1
ATOM 692 N N . ARG A 1 93 ? 26.701 -1.489 -18.560 1.00 50.69 93 ARG A N 1
ATOM 693 C CA . ARG A 1 93 ? 26.293 -0.087 -18.719 1.00 50.69 93 ARG A CA 1
ATOM 694 C C . ARG A 1 93 ? 24.876 -0.044 -19.279 1.00 50.69 93 ARG A C 1
ATOM 696 O O . ARG A 1 93 ? 24.641 -0.485 -20.397 1.00 50.69 93 ARG A O 1
ATOM 703 N N . VAL A 1 94 ? 23.958 0.506 -18.495 1.00 56.94 94 VAL A N 1
ATOM 704 C CA . VAL A 1 94 ? 22.561 0.730 -18.875 1.00 56.94 94 VAL A CA 1
ATOM 705 C C . VAL A 1 94 ? 22.482 2.071 -19.604 1.00 56.94 94 VAL A C 1
ATOM 707 O O . VAL A 1 94 ? 22.590 3.121 -18.972 1.00 56.94 94 VAL A O 1
ATOM 710 N N . SER A 1 95 ? 22.347 2.051 -20.933 1.00 53.16 95 SER A N 1
ATOM 711 C CA . SER A 1 95 ? 22.015 3.252 -21.712 1.00 53.16 95 SER A CA 1
ATOM 712 C C . SER A 1 95 ? 20.502 3.285 -21.933 1.00 53.16 95 SER A C 1
ATOM 714 O O . SER A 1 95 ? 19.975 2.380 -22.578 1.00 53.16 95 SER A O 1
ATOM 716 N N . PRO A 1 96 ? 19.766 4.273 -21.392 1.00 56.38 96 PRO A N 1
ATOM 717 C CA . PRO A 1 96 ? 18.356 4.442 -21.713 1.00 56.38 96 PRO A CA 1
ATOM 718 C C . PRO A 1 96 ? 18.222 5.025 -23.129 1.00 56.38 96 PRO A C 1
ATOM 720 O O . PRO A 1 96 ? 18.214 6.244 -23.314 1.00 56.38 96 PRO A O 1
ATOM 723 N N . ASP A 1 97 ? 18.115 4.147 -24.126 1.00 55.22 97 ASP A N 1
ATOM 724 C CA . ASP A 1 97 ? 17.907 4.509 -25.531 1.00 55.22 97 ASP A CA 1
ATOM 725 C C . ASP A 1 97 ? 16.403 4.670 -25.810 1.00 55.22 97 ASP A C 1
ATOM 727 O O . ASP A 1 97 ? 15.713 3.804 -26.338 1.00 55.22 97 ASP A O 1
ATOM 731 N N . GLY A 1 98 ? 15.877 5.816 -25.383 1.00 63.12 98 GLY A N 1
ATOM 732 C CA . GLY A 1 98 ? 14.506 6.269 -25.607 1.00 63.12 98 GLY A CA 1
ATOM 733 C C . GLY A 1 98 ? 14.392 7.754 -25.265 1.00 63.12 98 GLY A C 1
ATOM 734 O O . GLY A 1 98 ? 15.307 8.321 -24.669 1.00 63.12 98 GLY A O 1
ATOM 735 N N . GLY A 1 99 ? 13.293 8.417 -25.645 1.00 73.62 99 GLY A N 1
ATOM 736 C CA . GLY A 1 99 ? 13.083 9.847 -25.382 1.00 73.62 99 GLY A CA 1
ATOM 737 C C . GLY A 1 99 ? 13.304 10.195 -23.905 1.00 73.62 99 GLY A C 1
ATOM 738 O O . GLY A 1 99 ? 12.414 9.992 -23.079 1.00 73.62 99 GLY A O 1
ATOM 739 N N . ARG A 1 100 ? 14.498 10.714 -23.575 1.00 75.00 100 ARG A N 1
ATOM 740 C CA . ARG A 1 100 ? 15.008 10.871 -22.198 1.00 75.00 100 ARG A CA 1
ATOM 741 C C . ARG A 1 100 ? 14.030 11.595 -21.275 1.00 75.00 100 ARG A C 1
ATOM 743 O O . ARG A 1 100 ? 13.909 11.238 -20.109 1.00 75.00 100 ARG A O 1
ATOM 750 N N . LEU A 1 101 ? 13.298 12.572 -21.812 1.00 79.06 101 LEU A N 1
ATOM 751 C CA . LEU A 1 101 ? 12.289 13.334 -21.079 1.00 79.06 101 LEU A CA 1
ATOM 752 C C . LEU A 1 101 ? 11.053 12.495 -20.716 1.00 79.06 101 LEU A C 1
ATOM 754 O O . LEU A 1 101 ? 10.584 12.564 -19.585 1.00 79.06 101 LEU A O 1
ATOM 758 N N . PHE A 1 102 ? 10.539 11.689 -21.648 1.00 83.31 102 PHE A N 1
ATOM 759 C CA . PHE A 1 102 ? 9.384 10.820 -21.404 1.00 83.31 102 PHE A CA 1
ATOM 760 C C . PHE A 1 102 ? 9.721 9.744 -20.365 1.00 83.31 102 PHE A C 1
ATOM 762 O O . PHE A 1 102 ? 8.978 9.554 -19.405 1.00 83.31 102 PHE A O 1
ATOM 769 N N . VAL A 1 103 ? 10.890 9.111 -20.502 1.00 81.56 103 VAL A N 1
ATOM 770 C CA . VAL A 1 103 ? 11.380 8.109 -19.543 1.00 81.56 103 VAL A CA 1
ATOM 771 C C . VAL A 1 103 ? 11.576 8.731 -18.157 1.00 81.56 103 VAL A C 1
ATOM 773 O O . VAL A 1 103 ? 11.112 8.168 -17.165 1.00 81.56 103 VAL A O 1
ATOM 776 N N . ALA A 1 104 ? 12.188 9.918 -18.079 1.00 81.81 104 ALA A N 1
ATOM 777 C CA . ALA A 1 104 ? 12.356 10.642 -16.822 1.00 81.81 104 ALA A CA 1
ATOM 778 C C . ALA A 1 104 ? 11.007 10.986 -16.169 1.00 81.81 104 ALA A C 1
ATOM 780 O O . ALA A 1 104 ? 10.835 10.746 -14.977 1.00 81.81 104 ALA A O 1
ATOM 781 N N . LEU A 1 105 ? 10.025 11.480 -16.931 1.00 84.31 105 LEU A N 1
ATOM 782 C CA . LEU A 1 105 ? 8.686 11.781 -16.413 1.00 84.31 105 LEU A CA 1
ATOM 783 C C . LEU A 1 105 ? 7.979 10.530 -15.879 1.00 84.31 105 LEU A C 1
ATOM 785 O O . LEU A 1 105 ? 7.435 10.564 -14.775 1.00 84.31 105 LEU A O 1
ATOM 789 N N . CYS A 1 106 ? 8.020 9.415 -16.612 1.00 84.88 106 CYS A N 1
ATOM 790 C CA . CYS A 1 106 ? 7.448 8.151 -16.149 1.00 84.88 106 CYS A CA 1
ATOM 791 C C . CYS A 1 106 ? 8.124 7.650 -14.862 1.00 84.88 106 CYS A C 1
ATOM 793 O O . CYS A 1 106 ? 7.427 7.203 -13.950 1.00 84.88 106 CYS A O 1
ATOM 795 N N . LEU A 1 107 ? 9.453 7.768 -14.753 1.00 84.50 107 LEU A N 1
ATOM 796 C CA . LEU A 1 107 ? 10.205 7.412 -13.544 1.00 84.50 107 LEU A CA 1
ATOM 797 C C . LEU A 1 107 ? 9.847 8.312 -12.354 1.00 84.50 107 LEU A C 1
ATOM 799 O O . LEU A 1 107 ? 9.648 7.812 -11.248 1.00 84.50 107 LEU A O 1
ATOM 803 N N . MET A 1 108 ? 9.706 9.621 -12.571 1.00 86.69 108 MET A N 1
ATOM 804 C CA . MET A 1 108 ? 9.293 10.565 -11.527 1.00 86.69 108 MET A CA 1
ATOM 805 C C . MET A 1 108 ? 7.874 10.276 -11.034 1.00 86.69 108 MET A C 1
ATOM 807 O O . MET A 1 108 ? 7.653 10.177 -9.829 1.00 86.69 108 MET A O 1
ATOM 811 N N . LEU A 1 109 ? 6.916 10.077 -11.946 1.00 86.88 109 LEU A N 1
ATOM 812 C CA . LEU A 1 109 ? 5.535 9.726 -11.594 1.00 86.88 109 LEU A CA 1
ATOM 813 C C . LEU A 1 109 ? 5.467 8.411 -10.816 1.00 86.88 109 LEU A C 1
ATOM 815 O O . LEU A 1 109 ? 4.718 8.295 -9.847 1.00 86.88 109 LEU A O 1
ATOM 819 N N . ASN A 1 110 ? 6.278 7.432 -11.209 1.00 89.69 110 ASN A N 1
ATOM 820 C CA . ASN A 1 110 ? 6.374 6.157 -10.524 1.00 89.69 110 ASN A CA 1
ATOM 821 C C . ASN A 1 110 ? 6.979 6.288 -9.114 1.00 89.69 110 ASN A C 1
ATOM 823 O O . ASN A 1 110 ? 6.426 5.737 -8.163 1.00 89.69 110 ASN A O 1
ATOM 827 N N . GLY A 1 111 ? 8.050 7.070 -8.959 1.00 89.75 111 GLY A N 1
ATOM 828 C CA . GLY A 1 111 ? 8.649 7.371 -7.657 1.00 89.75 111 GLY A CA 1
ATOM 829 C C . GLY A 1 111 ? 7.686 8.102 -6.717 1.00 89.75 111 GLY A C 1
ATOM 830 O O . GLY A 1 111 ? 7.566 7.739 -5.548 1.00 89.75 111 GLY A O 1
ATOM 831 N N . VAL A 1 112 ? 6.923 9.072 -7.231 1.00 88.81 112 VAL A N 1
ATOM 832 C CA . VAL A 1 112 ? 5.883 9.769 -6.455 1.00 88.81 112 VAL A CA 1
ATOM 833 C C . VAL A 1 112 ? 4.746 8.817 -6.076 1.00 88.81 112 VAL A C 1
ATOM 835 O O . VAL A 1 112 ? 4.312 8.816 -4.926 1.00 88.81 112 VAL A O 1
ATOM 838 N N . ALA A 1 113 ? 4.281 7.966 -6.995 1.00 90.00 113 ALA A N 1
ATOM 839 C CA . ALA A 1 113 ? 3.262 6.962 -6.690 1.00 90.00 113 ALA A CA 1
ATOM 840 C C . ALA A 1 113 ? 3.737 5.977 -5.608 1.00 90.00 113 ALA A C 1
ATOM 842 O O . ALA A 1 113 ? 2.967 5.640 -4.707 1.00 90.00 113 ALA A O 1
ATOM 843 N N . TYR A 1 114 ? 5.009 5.569 -5.650 1.00 91.62 114 TYR A N 1
ATOM 844 C CA . TYR A 1 114 ? 5.627 4.732 -4.624 1.00 91.62 114 TYR A CA 1
ATOM 845 C C . TYR A 1 114 ? 5.684 5.437 -3.260 1.00 91.62 114 TYR A C 1
ATOM 847 O O . TYR A 1 114 ? 5.269 4.852 -2.260 1.00 91.62 114 TYR A O 1
ATOM 855 N N . TYR A 1 115 ? 6.098 6.708 -3.222 1.00 90.75 115 TYR A N 1
ATOM 856 C CA . TYR A 1 115 ? 6.088 7.525 -2.003 1.00 90.75 115 TYR A CA 1
ATOM 857 C C . TYR A 1 115 ? 4.680 7.665 -1.407 1.00 90.75 115 TYR A C 1
ATOM 859 O O . TYR A 1 115 ? 4.473 7.476 -0.209 1.00 90.75 115 TYR A O 1
ATOM 867 N N . VAL A 1 116 ? 3.675 7.961 -2.237 1.00 89.62 116 VAL A N 1
ATOM 868 C CA . VAL A 1 116 ? 2.285 8.081 -1.773 1.00 89.62 116 VAL A CA 1
ATOM 869 C C . VAL A 1 116 ? 1.764 6.725 -1.289 1.00 89.62 116 VAL A C 1
ATOM 871 O O . VAL A 1 116 ? 1.094 6.661 -0.258 1.00 89.62 116 VAL A O 1
ATOM 874 N N . GLN A 1 117 ? 2.097 5.625 -1.971 1.00 91.25 117 GLN A N 1
ATOM 875 C CA . GLN A 1 117 ? 1.739 4.271 -1.543 1.00 91.25 117 GLN A CA 1
ATOM 876 C C . GLN A 1 117 ? 2.290 3.953 -0.149 1.00 91.25 117 GLN A C 1
ATOM 878 O O . GLN A 1 117 ? 1.569 3.382 0.678 1.00 91.25 117 GLN A O 1
ATOM 883 N N . SER A 1 118 ? 3.564 4.258 0.094 1.00 88.38 118 SER A N 1
ATOM 884 C CA . SER A 1 118 ? 4.231 3.954 1.356 1.00 88.38 118 SER A CA 1
ATOM 885 C C . SER A 1 118 ? 3.746 4.876 2.477 1.00 88.38 118 SER A C 1
ATOM 887 O O . SER A 1 118 ? 3.339 4.378 3.525 1.00 88.38 118 SER A O 1
ATOM 889 N N . ALA A 1 119 ? 3.606 6.181 2.227 1.00 87.44 119 ALA A N 1
ATOM 890 C CA . ALA A 1 119 ? 3.017 7.121 3.181 1.00 87.44 119 ALA A CA 1
ATOM 891 C C . ALA A 1 119 ? 1.590 6.710 3.590 1.00 87.44 119 ALA A C 1
ATOM 893 O O . ALA A 1 119 ? 1.259 6.685 4.777 1.00 87.44 119 ALA A O 1
ATOM 894 N N . LEU A 1 120 ? 0.748 6.315 2.628 1.00 88.31 120 LEU A N 1
ATOM 895 C CA . LEU A 1 120 ? -0.595 5.803 2.906 1.00 88.31 120 LEU A CA 1
ATOM 896 C C . LEU A 1 120 ? -0.570 4.499 3.716 1.00 88.31 120 LEU A C 1
ATOM 898 O O . LEU A 1 120 ? -1.462 4.306 4.538 1.00 88.31 120 LEU A O 1
ATOM 902 N N . ALA A 1 121 ? 0.433 3.632 3.543 1.00 88.44 121 ALA A N 1
ATOM 903 C CA . ALA A 1 121 ? 0.571 2.406 4.332 1.00 88.44 121 ALA A CA 1
ATOM 904 C C . ALA A 1 121 ? 0.798 2.708 5.823 1.00 88.44 121 ALA A C 1
ATOM 906 O O . ALA A 1 121 ? 0.123 2.135 6.675 1.00 88.44 121 ALA A O 1
ATOM 907 N N . TYR A 1 122 ? 1.672 3.664 6.149 1.00 86.19 122 TYR A N 1
ATOM 908 C CA . TYR A 1 122 ? 1.878 4.076 7.542 1.00 86.19 122 TYR A CA 1
ATOM 909 C C . TYR A 1 122 ? 0.645 4.773 8.133 1.00 86.19 122 TYR A C 1
ATOM 911 O O . TYR A 1 122 ? 0.331 4.589 9.309 1.00 86.19 122 TYR A O 1
ATOM 919 N N . ARG A 1 123 ? -0.125 5.506 7.316 1.00 83.94 123 ARG A N 1
ATOM 920 C CA . ARG A 1 123 ? -1.431 6.037 7.745 1.00 83.94 123 ARG A CA 1
ATOM 921 C C . ARG A 1 123 ? -2.422 4.937 8.064 1.00 83.94 123 ARG A C 1
ATOM 923 O O . ARG A 1 123 ? -3.076 4.991 9.099 1.00 83.94 123 ARG A O 1
ATOM 930 N N . VAL A 1 124 ? -2.513 3.930 7.205 1.00 84.38 124 VAL A N 1
ATOM 931 C CA . VAL A 1 124 ? -3.345 2.744 7.424 1.00 84.38 124 VAL A CA 1
ATOM 932 C C . VAL A 1 124 ? -2.933 2.062 8.737 1.00 84.38 124 VAL A C 1
ATOM 934 O O . VAL A 1 124 ? -3.800 1.778 9.557 1.00 84.38 124 VAL A O 1
ATOM 937 N N . MET A 1 125 ? -1.632 1.904 8.999 1.00 82.75 125 MET A N 1
ATOM 938 C CA . MET A 1 125 ? -1.114 1.327 10.247 1.00 82.75 125 MET A CA 1
ATOM 939 C C . MET A 1 125 ? -1.487 2.136 11.500 1.00 82.75 125 MET A C 1
ATOM 941 O O . MET A 1 125 ? -1.778 1.541 12.529 1.00 82.75 125 MET A O 1
ATOM 945 N N . SER A 1 126 ? -1.547 3.470 11.419 1.00 80.94 126 SER A N 1
ATOM 946 C CA . SER A 1 126 ? -1.982 4.309 12.551 1.00 80.94 126 SER A CA 1
ATOM 947 C C . SER A 1 126 ? -3.491 4.269 12.832 1.00 80.94 126 SER A C 1
ATOM 949 O O . SER A 1 126 ? -3.927 4.695 13.898 1.00 80.94 126 SER A O 1
ATOM 951 N N . LEU A 1 127 ? -4.295 3.785 11.879 1.00 76.12 127 LEU A N 1
ATOM 952 C CA . LEU A 1 127 ? -5.762 3.800 11.948 1.00 76.12 127 LEU A CA 1
ATOM 953 C C . LEU A 1 127 ? -6.371 2.416 12.208 1.00 76.12 127 LEU A C 1
ATOM 955 O O . LEU A 1 127 ? -7.573 2.309 12.448 1.00 76.12 127 LEU A O 1
ATOM 959 N N . LEU A 1 128 ? -5.572 1.353 12.118 1.00 79.06 128 LEU A N 1
ATOM 960 C CA . LEU A 1 128 ? -6.009 -0.033 12.261 1.00 79.06 128 LEU A CA 1
ATOM 961 C C . LEU A 1 128 ? -5.267 -0.708 13.410 1.00 79.06 128 LEU A C 1
ATOM 963 O O . LEU A 1 128 ? -4.099 -0.431 13.661 1.00 79.06 128 LEU A O 1
ATOM 967 N N . SER A 1 129 ? -5.939 -1.658 14.064 1.00 79.50 129 SER A N 1
ATOM 968 C CA . SER A 1 129 ? -5.268 -2.551 15.011 1.00 79.50 129 SER A CA 1
ATOM 969 C C . SER A 1 129 ? -4.176 -3.372 14.299 1.00 79.50 129 SER A C 1
ATOM 971 O O . SER A 1 129 ? -4.314 -3.649 13.098 1.00 79.50 129 SER A O 1
ATOM 973 N N . PRO A 1 130 ? -3.126 -3.830 15.010 1.00 75.00 130 PRO A N 1
ATOM 974 C CA . PRO A 1 130 ? -2.076 -4.675 14.429 1.00 75.00 130 PRO A CA 1
ATOM 975 C C . PRO A 1 130 ? -2.631 -5.919 13.714 1.00 75.00 130 PRO A C 1
ATOM 977 O O . PRO A 1 130 ? -2.158 -6.297 12.641 1.00 75.00 130 PRO A O 1
ATOM 980 N N . VAL A 1 131 ? -3.699 -6.507 14.264 1.00 76.75 131 VAL A N 1
ATOM 981 C CA . VAL A 1 131 ? -4.383 -7.680 13.702 1.00 76.75 131 VAL 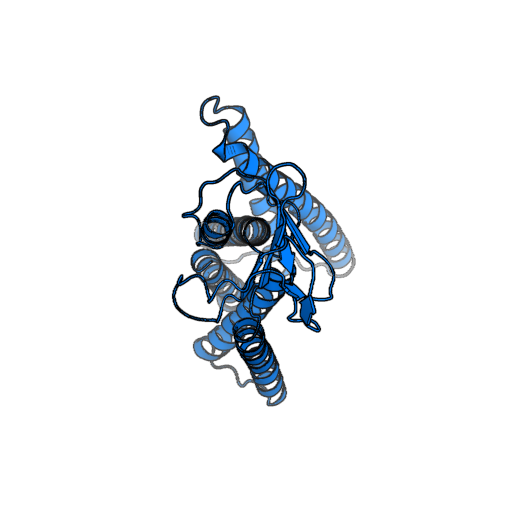A CA 1
ATOM 982 C C . VAL A 1 131 ? -5.098 -7.331 12.396 1.00 76.75 131 VAL A C 1
ATOM 984 O O . VAL A 1 131 ? -4.923 -8.013 11.386 1.00 76.75 131 VAL A O 1
ATOM 987 N N . SER A 1 132 ? -5.869 -6.240 12.375 1.00 82.94 132 SER A N 1
ATOM 988 C CA . SER A 1 132 ? -6.573 -5.800 11.166 1.00 82.94 132 SER A CA 1
ATOM 989 C C . SER A 1 132 ? -5.601 -5.359 10.070 1.00 82.94 132 SER A C 1
ATOM 991 O O . SER A 1 132 ? -5.838 -5.636 8.896 1.00 82.94 132 SER A O 1
ATOM 993 N N . HIS A 1 133 ? -4.487 -4.720 10.434 1.00 84.50 133 HIS A N 1
ATOM 994 C CA . HIS A 1 133 ? -3.458 -4.303 9.484 1.00 84.50 133 HIS A CA 1
ATOM 995 C C . HIS A 1 133 ? -2.868 -5.495 8.713 1.00 84.50 133 HIS A C 1
ATOM 997 O O . HIS A 1 133 ? -2.698 -5.414 7.493 1.00 84.50 133 HIS A O 1
ATOM 1003 N N . SER A 1 134 ? -2.628 -6.621 9.395 1.00 85.50 134 SER A N 1
ATOM 1004 C CA . SER A 1 134 ? -2.160 -7.858 8.759 1.00 85.50 134 SER A CA 1
ATOM 1005 C C . SER A 1 134 ? -3.128 -8.340 7.669 1.00 85.50 134 SER A C 1
ATOM 1007 O O . SER A 1 134 ? -2.719 -8.564 6.530 1.00 85.50 134 SER A O 1
ATOM 1009 N N . VAL A 1 135 ? -4.431 -8.382 7.966 1.00 85.25 135 VAL A N 1
ATOM 1010 C CA . VAL A 1 135 ? -5.472 -8.848 7.029 1.00 85.25 135 VAL A CA 1
ATOM 1011 C C . VAL A 1 135 ? -5.652 -7.906 5.839 1.00 85.25 135 VAL A C 1
ATOM 1013 O O . VAL A 1 135 ? -5.771 -8.341 4.697 1.00 85.25 135 VAL A O 1
ATOM 1016 N N . VAL A 1 136 ? -5.652 -6.595 6.077 1.00 85.75 136 VAL A N 1
ATOM 1017 C CA . VAL A 1 136 ? -5.783 -5.590 5.009 1.00 85.75 136 VAL A CA 1
ATOM 1018 C C . VAL A 1 136 ? -4.570 -5.662 4.065 1.00 85.75 136 VAL A C 1
ATOM 1020 O O . VAL A 1 136 ? -4.721 -5.547 2.845 1.00 85.75 136 VAL A O 1
ATOM 1023 N N . SER A 1 137 ? -3.376 -5.917 4.609 1.00 85.06 137 SER A N 1
ATOM 1024 C CA . SER A 1 137 ? -2.143 -6.100 3.839 1.00 85.06 137 SER A CA 1
ATOM 1025 C C . SER A 1 137 ? -2.148 -7.387 3.005 1.00 85.06 137 SER A C 1
ATOM 1027 O O . SER A 1 137 ? -1.791 -7.347 1.822 1.00 85.06 137 SER A O 1
ATOM 1029 N N . THR A 1 138 ? -2.599 -8.518 3.560 1.00 87.44 138 THR A N 1
ATOM 1030 C CA . THR A 1 138 ? -2.735 -9.773 2.798 1.00 87.44 138 THR A CA 1
ATOM 1031 C C . THR A 1 138 ? -3.797 -9.655 1.706 1.00 87.44 138 THR A C 1
ATOM 1033 O O . THR A 1 138 ? -3.542 -10.055 0.571 1.00 87.44 138 THR A O 1
ATOM 1036 N N . LEU A 1 139 ? -4.924 -8.993 1.987 1.00 86.44 139 LEU A N 1
ATOM 1037 C CA . LEU A 1 139 ? -5.941 -8.649 0.989 1.00 86.44 139 LEU A CA 1
ATOM 1038 C C . LEU A 1 139 ? -5.384 -7.816 -0.154 1.00 86.44 139 LEU A C 1
ATOM 1040 O O . LEU A 1 139 ? -5.672 -8.085 -1.317 1.00 86.44 139 LEU A O 1
ATOM 1044 N N . LYS A 1 140 ? -4.581 -6.799 0.167 1.00 87.19 140 LYS A N 1
ATOM 1045 C CA . LYS A 1 140 ? -3.937 -5.967 -0.849 1.00 87.19 140 LYS A CA 1
ATOM 1046 C C . LYS A 1 140 ? -3.095 -6.822 -1.772 1.00 87.19 140 LYS A C 1
ATOM 1048 O O . LYS A 1 140 ? -3.253 -6.732 -2.981 1.00 87.19 140 LYS A O 1
ATOM 1053 N N . ARG A 1 141 ? -2.251 -7.688 -1.212 1.00 87.94 141 ARG A N 1
ATOM 1054 C CA . ARG A 1 141 ? -1.425 -8.609 -2.000 1.00 87.94 141 ARG A CA 1
ATOM 1055 C C . ARG A 1 141 ? -2.287 -9.516 -2.881 1.00 87.94 141 ARG A C 1
ATOM 1057 O O . ARG A 1 141 ? -1.992 -9.628 -4.064 1.00 87.94 141 ARG A O 1
ATOM 1064 N N . ALA A 1 142 ? -3.378 -10.069 -2.352 1.00 88.31 142 ALA A N 1
ATOM 1065 C CA . ALA A 1 142 ? -4.309 -10.888 -3.125 1.00 88.31 142 ALA A CA 1
ATOM 1066 C C . ALA A 1 142 ? -4.910 -10.114 -4.310 1.00 88.31 142 ALA A C 1
ATOM 1068 O O . ALA A 1 142 ? -4.787 -10.525 -5.458 1.00 88.31 142 ALA A O 1
ATOM 1069 N N . LEU A 1 143 ? -5.506 -8.950 -4.050 1.00 86.38 143 LEU A N 1
ATOM 1070 C CA . LEU A 1 143 ? -6.158 -8.139 -5.080 1.00 86.38 143 LEU A CA 1
ATOM 1071 C C . LEU A 1 143 ? -5.177 -7.690 -6.168 1.00 86.38 143 LEU A C 1
ATOM 1073 O O . LEU A 1 143 ? -5.514 -7.738 -7.348 1.00 86.38 143 LEU A O 1
ATOM 1077 N N . LEU A 1 144 ? -3.957 -7.296 -5.784 1.00 85.75 144 LEU A N 1
ATOM 1078 C CA . LEU A 1 144 ? -2.906 -6.924 -6.732 1.00 85.75 144 LEU A CA 1
ATOM 1079 C C . LEU A 1 144 ? -2.521 -8.102 -7.642 1.00 85.75 144 LEU A C 1
ATOM 1081 O O . LEU A 1 144 ? -2.355 -7.904 -8.844 1.00 85.75 144 LEU A O 1
ATOM 1085 N N . ILE A 1 145 ? -2.411 -9.318 -7.095 1.00 86.06 145 ILE A N 1
ATOM 1086 C CA . ILE A 1 145 ? -2.080 -10.521 -7.871 1.00 86.06 145 ILE A CA 1
ATOM 1087 C C . ILE A 1 145 ? -3.222 -10.870 -8.834 1.00 86.06 145 ILE A C 1
ATOM 1089 O O . ILE A 1 145 ? -2.958 -10.980 -10.031 1.00 86.06 145 ILE A O 1
ATOM 1093 N N . VAL A 1 146 ? -4.479 -10.957 -8.365 1.00 86.00 146 VAL A N 1
ATOM 1094 C CA . VAL A 1 146 ? -5.643 -11.254 -9.233 1.00 86.00 146 VAL A CA 1
ATOM 1095 C C . VAL A 1 146 ? -5.725 -10.254 -10.376 1.00 86.00 146 VAL A C 1
ATOM 1097 O O . VAL A 1 146 ? -5.833 -10.649 -11.535 1.00 86.00 146 VAL A O 1
ATOM 1100 N N . LEU A 1 147 ? -5.651 -8.955 -10.062 1.00 83.75 147 LEU A N 1
ATOM 1101 C CA . LEU A 1 147 ? -5.800 -7.924 -11.080 1.00 83.75 147 LEU A CA 1
ATOM 1102 C C . LEU A 1 147 ? -4.628 -7.932 -12.065 1.00 83.75 147 LEU A C 1
ATOM 1104 O O . LEU A 1 147 ? -4.826 -7.648 -13.244 1.00 83.75 147 LEU A O 1
ATOM 1108 N N . SER A 1 148 ? -3.426 -8.304 -11.616 1.00 82.69 148 SER A N 1
ATOM 1109 C CA . SER A 1 148 ? -2.289 -8.484 -12.517 1.00 82.69 148 SER A CA 1
ATOM 1110 C C . SER A 1 148 ? -2.515 -9.645 -13.494 1.00 82.69 148 SER A C 1
ATOM 1112 O O . SER A 1 148 ? -2.321 -9.461 -14.691 1.00 82.69 148 SER A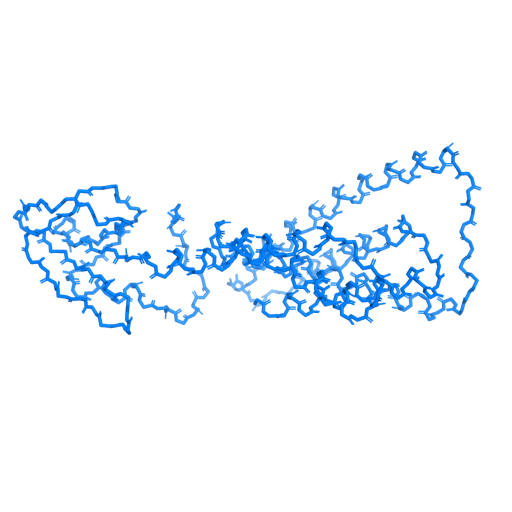 O 1
ATOM 1114 N N . ILE A 1 149 ? -3.009 -10.800 -13.040 1.00 83.56 149 ILE A N 1
ATOM 1115 C CA . ILE A 1 149 ? -3.303 -11.938 -13.928 1.00 83.56 149 ILE A CA 1
ATOM 1116 C C . ILE A 1 149 ? -4.416 -11.557 -14.905 1.00 83.56 149 ILE A C 1
ATOM 1118 O O . ILE A 1 149 ? -4.258 -11.742 -16.107 1.00 83.56 149 ILE A O 1
ATOM 1122 N N . TYR A 1 150 ? -5.491 -10.935 -14.414 1.00 83.12 150 TYR A N 1
ATOM 1123 C CA . TYR A 1 150 ? -6.599 -10.484 -15.257 1.00 83.12 150 TYR A CA 1
ATOM 1124 C C . TYR A 1 150 ? -6.146 -9.495 -16.341 1.00 83.12 150 TYR A C 1
ATOM 1126 O O . TYR A 1 150 ? -6.604 -9.562 -17.478 1.00 83.12 150 TYR A O 1
ATOM 1134 N N . ARG A 1 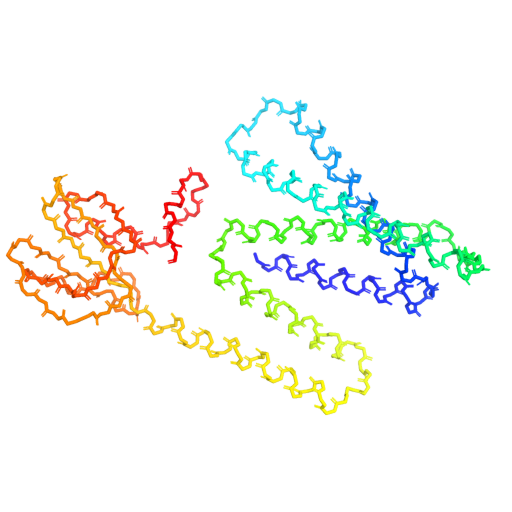151 ? -5.233 -8.572 -16.009 1.00 79.81 151 ARG A N 1
ATOM 1135 C CA . ARG A 1 151 ? -4.801 -7.515 -16.932 1.00 79.81 151 ARG A CA 1
ATOM 1136 C C . ARG A 1 151 ? -3.690 -7.936 -17.895 1.00 79.81 151 ARG A C 1
ATOM 1138 O O . ARG A 1 151 ? -3.599 -7.333 -18.967 1.00 79.81 151 ARG A O 1
ATOM 1145 N N . TYR A 1 152 ? -2.838 -8.886 -17.501 1.00 77.25 152 TYR A N 1
ATOM 1146 C CA . TYR A 1 152 ? -1.667 -9.314 -18.277 1.00 77.25 152 TYR A CA 1
ATOM 1147 C C . TYR A 1 152 ? -1.828 -10.682 -18.942 1.00 77.25 152 TYR A C 1
ATOM 1149 O O . TYR A 1 152 ? -1.078 -10.962 -19.865 1.00 77.25 152 TYR A O 1
ATOM 1157 N N . GLY A 1 153 ? -2.789 -11.507 -18.519 1.00 69.19 153 GLY A N 1
ATOM 1158 C CA . GLY A 1 153 ? -3.202 -12.716 -19.239 1.00 69.19 153 GLY A CA 1
ATOM 1159 C C . GLY A 1 153 ? -2.134 -13.801 -19.412 1.00 69.19 153 GLY A C 1
ATOM 1160 O O . GLY A 1 153 ? -2.346 -14.722 -20.192 1.00 69.19 153 GLY A O 1
ATOM 1161 N N . GLU A 1 154 ? -0.998 -13.716 -18.717 1.00 73.56 154 GLU A N 1
ATOM 1162 C CA . GLU A 1 154 ? 0.045 -14.743 -18.781 1.00 73.56 154 GLU A CA 1
ATOM 1163 C C . GLU A 1 154 ? -0.448 -16.054 -18.141 1.00 73.56 154 GLU A C 1
ATOM 1165 O O . GLU A 1 154 ? -1.172 -16.002 -17.137 1.00 73.56 154 GLU A O 1
ATOM 1170 N N . PRO A 1 155 ? -0.067 -17.230 -18.680 1.00 70.44 155 PRO A N 1
ATOM 1171 C CA . PRO A 1 155 ? -0.527 -18.519 -18.176 1.00 70.44 155 PRO A CA 1
ATOM 1172 C C . PRO A 1 155 ? -0.038 -18.734 -16.738 1.00 70.44 155 PRO A C 1
ATOM 1174 O O . PRO A 1 155 ? 1.110 -19.093 -16.482 1.00 70.44 155 PRO A O 1
ATOM 1177 N N . ALA A 1 156 ? -0.926 -18.499 -15.772 1.00 73.75 156 ALA A N 1
ATOM 1178 C CA . ALA A 1 156 ? -0.649 -18.755 -14.369 1.00 73.75 156 ALA A CA 1
ATOM 1179 C C . ALA A 1 156 ? -0.609 -20.271 -14.113 1.00 73.75 156 ALA A C 1
ATOM 1181 O O . ALA A 1 156 ? -1.522 -21.005 -14.491 1.00 73.75 156 ALA A O 1
ATOM 1182 N N . THR A 1 157 ? 0.454 -20.741 -13.456 1.00 86.88 157 THR A N 1
ATOM 1183 C CA . THR A 1 157 ? 0.594 -22.148 -13.062 1.00 86.88 157 THR A CA 1
ATOM 1184 C C . THR A 1 157 ? -0.498 -22.544 -12.065 1.00 86.88 157 THR A C 1
ATOM 1186 O O . THR A 1 157 ? -1.020 -21.704 -11.328 1.00 86.88 157 THR A O 1
ATOM 1189 N N . LEU A 1 158 ? -0.821 -23.840 -11.988 1.00 84.38 158 LEU A N 1
ATOM 1190 C CA . LEU A 1 158 ? -1.817 -24.362 -11.040 1.00 84.38 158 LEU A CA 1
ATOM 1191 C C . LEU A 1 158 ? -1.521 -23.918 -9.590 1.00 84.38 158 LEU A C 1
ATOM 1193 O O . LEU A 1 158 ? -2.430 -23.556 -8.847 1.00 84.38 158 LEU A O 1
ATOM 1197 N N . GLY A 1 159 ? -0.238 -23.865 -9.211 1.00 84.94 159 GLY A N 1
ATOM 1198 C CA . GLY A 1 159 ? 0.205 -23.405 -7.892 1.00 84.94 159 GLY A CA 1
ATOM 1199 C C . GLY A 1 159 ? -0.163 -21.948 -7.584 1.00 84.94 159 GLY A C 1
ATOM 1200 O O . GLY A 1 159 ? -0.549 -21.649 -6.454 1.00 84.94 159 GLY A O 1
ATOM 1201 N N . ASN A 1 160 ? -0.136 -21.055 -8.581 1.00 83.75 160 ASN A N 1
ATOM 1202 C CA . ASN A 1 160 ? -0.535 -19.654 -8.401 1.00 83.75 160 ASN A CA 1
ATOM 1203 C C . ASN A 1 160 ? -2.021 -19.544 -8.036 1.00 83.75 160 ASN A C 1
ATOM 1205 O O . ASN A 1 160 ? -2.384 -18.763 -7.157 1.00 83.75 160 ASN A O 1
ATOM 1209 N N . TYR A 1 161 ? -2.874 -20.365 -8.657 1.00 83.50 161 TYR A N 1
ATOM 1210 C CA . TYR A 1 161 ? -4.304 -20.414 -8.348 1.00 83.50 161 TYR A CA 1
ATOM 1211 C C . TYR A 1 161 ? -4.590 -21.011 -6.966 1.00 83.50 161 TYR A C 1
ATOM 1213 O O . TYR A 1 161 ? -5.428 -20.480 -6.237 1.00 83.50 161 TYR A O 1
ATOM 1221 N N . VAL A 1 162 ? -3.869 -22.064 -6.564 1.00 90.50 162 VAL A N 1
ATOM 1222 C CA . VAL A 1 162 ? -3.984 -22.637 -5.210 1.00 90.50 162 VAL A CA 1
ATOM 1223 C C . VAL A 1 162 ? -3.594 -21.602 -4.151 1.00 90.50 162 VAL A C 1
ATOM 1225 O O . VAL A 1 162 ? -4.330 -21.398 -3.185 1.00 90.50 162 VAL A O 1
ATOM 1228 N N . GLY A 1 163 ? -2.490 -20.879 -4.366 1.00 87.12 163 GLY A N 1
ATOM 1229 C CA . GLY A 1 163 ? -2.084 -19.771 -3.500 1.00 87.12 163 GLY A CA 1
ATOM 1230 C C . GLY A 1 163 ? -3.135 -18.657 -3.440 1.00 87.12 163 GLY A C 1
ATOM 1231 O O . GLY A 1 163 ? -3.446 -18.158 -2.358 1.00 87.12 163 GLY A O 1
ATOM 1232 N N . MET A 1 164 ? -3.743 -18.311 -4.579 1.00 84.56 164 MET A N 1
ATOM 1233 C CA . MET A 1 164 ? -4.819 -17.318 -4.668 1.00 84.56 164 MET A CA 1
ATOM 1234 C C . MET A 1 164 ? -6.028 -17.705 -3.805 1.00 84.56 164 MET A C 1
ATOM 1236 O O . MET A 1 164 ? -6.524 -16.888 -3.026 1.00 84.56 164 MET A O 1
ATOM 1240 N N . MET A 1 165 ? -6.468 -18.962 -3.909 1.00 87.06 165 MET A N 1
ATOM 1241 C CA . MET A 1 165 ? -7.597 -19.497 -3.146 1.00 87.06 165 MET A CA 1
ATOM 1242 C C . MET A 1 165 ? -7.306 -19.550 -1.649 1.00 87.06 165 MET A C 1
ATOM 1244 O O . MET A 1 165 ? -8.166 -19.180 -0.854 1.00 87.06 165 MET A O 1
ATOM 1248 N N . PHE A 1 166 ? -6.091 -19.939 -1.254 1.00 89.25 166 PHE A N 1
ATOM 1249 C CA . PHE A 1 166 ? -5.693 -19.956 0.153 1.00 89.25 166 PHE A CA 1
ATOM 1250 C C . PHE A 1 166 ? -5.754 -18.556 0.780 1.00 89.25 166 PHE A C 1
ATOM 1252 O O . PHE A 1 166 ? -6.294 -18.381 1.873 1.00 89.25 166 PHE A O 1
ATOM 1259 N N . VAL A 1 167 ? -5.265 -17.533 0.070 1.00 87.50 167 VAL A N 1
ATOM 1260 C CA . VAL A 1 167 ? -5.292 -16.152 0.569 1.00 87.50 167 VAL A CA 1
ATOM 1261 C C . VAL A 1 167 ? -6.724 -15.614 0.653 1.00 87.50 167 VAL A C 1
ATOM 1263 O O . VAL A 1 167 ? -7.092 -15.033 1.675 1.00 87.50 167 VAL A O 1
ATOM 1266 N N . LEU A 1 168 ? -7.553 -15.825 -0.376 1.00 86.50 168 LEU A N 1
ATOM 1267 C CA . LEU A 1 168 ? -8.962 -15.411 -0.350 1.00 86.50 168 LEU A CA 1
ATOM 1268 C C . LEU A 1 168 ? -9.748 -16.141 0.749 1.00 86.50 168 LEU A C 1
ATOM 1270 O O . LEU A 1 168 ? -10.518 -15.509 1.474 1.00 86.50 168 LEU A O 1
ATOM 1274 N N . GLY A 1 169 ? -9.498 -17.440 0.925 1.00 88.19 169 GLY A N 1
ATOM 1275 C CA . GLY A 1 169 ? -10.076 -18.255 1.989 1.00 88.19 169 GLY A CA 1
ATOM 1276 C C . GLY A 1 169 ? -9.703 -17.749 3.382 1.00 88.19 169 GLY A C 1
ATOM 1277 O O . GLY A 1 169 ? -10.582 -17.589 4.226 1.00 88.19 169 GLY A O 1
ATOM 1278 N N . GLY A 1 170 ? -8.432 -17.408 3.615 1.00 86.50 170 GLY A N 1
ATOM 1279 C CA . GLY A 1 170 ? -7.974 -16.854 4.893 1.00 86.50 170 GLY A CA 1
ATOM 1280 C C . GLY A 1 170 ? -8.660 -15.535 5.257 1.00 86.50 170 GLY A C 1
ATOM 1281 O O . GLY A 1 170 ? -9.054 -15.327 6.405 1.00 86.50 170 GLY A O 1
ATOM 1282 N N . VAL A 1 171 ? -8.877 -14.657 4.276 1.00 82.62 171 VAL A N 1
ATOM 1283 C CA . VAL A 1 171 ? -9.600 -13.395 4.497 1.00 82.62 171 VAL A CA 1
ATOM 1284 C C . VAL A 1 171 ? -11.083 -13.651 4.742 1.00 82.62 171 VAL A C 1
ATOM 1286 O O . VAL A 1 171 ? -11.659 -13.049 5.649 1.00 82.62 171 VAL A O 1
ATOM 1289 N N . TYR A 1 172 ? -11.706 -14.535 3.960 1.00 84.12 172 TYR A N 1
ATOM 1290 C CA . TYR A 1 172 ? -13.104 -14.910 4.152 1.00 84.12 172 TYR A CA 1
ATOM 1291 C C . TYR A 1 172 ? -13.334 -15.463 5.564 1.00 84.12 172 TYR A C 1
ATOM 1293 O O . TYR A 1 172 ? -14.249 -15.020 6.261 1.00 84.12 172 TYR A O 1
ATOM 1301 N N . LEU A 1 173 ? -12.449 -16.352 6.023 1.00 85.88 173 LEU A N 1
ATOM 1302 C CA . LEU A 1 173 ? -12.494 -16.925 7.364 1.00 85.88 173 LEU A CA 1
ATOM 1303 C C . LEU A 1 173 ? -12.294 -15.856 8.442 1.00 85.88 173 LEU A C 1
ATOM 1305 O O . LEU A 1 173 ? -13.002 -15.865 9.443 1.00 85.88 173 LEU A O 1
ATOM 1309 N N . PHE A 1 174 ? -11.390 -14.895 8.233 1.00 80.56 174 PHE A N 1
ATOM 1310 C CA . PHE A 1 174 ? -11.209 -13.777 9.159 1.00 80.56 174 PHE A CA 1
ATOM 1311 C C . PHE A 1 174 ? -12.442 -12.875 9.226 1.00 80.56 174 PHE A C 1
ATOM 1313 O O . PHE A 1 174 ? -12.850 -12.481 10.318 1.00 80.56 174 PHE A O 1
ATOM 1320 N N . HIS A 1 175 ? -13.054 -12.552 8.085 1.00 78.75 175 HIS A N 1
ATOM 1321 C CA . HIS A 1 175 ? -14.302 -11.792 8.048 1.00 78.75 175 HIS A CA 1
ATOM 1322 C C . HIS A 1 175 ? -15.419 -12.546 8.782 1.00 78.75 175 HIS A C 1
ATOM 1324 O O . HIS A 1 175 ? -16.155 -11.946 9.565 1.00 78.75 175 HIS A O 1
ATOM 1330 N N . HIS A 1 176 ? -15.499 -13.867 8.596 1.00 76.62 176 HIS A N 1
ATOM 1331 C CA . HIS A 1 176 ? -16.454 -14.720 9.294 1.00 76.62 176 HIS A CA 1
ATOM 1332 C C . HIS A 1 176 ? -16.196 -14.765 10.809 1.00 76.62 176 HIS A C 1
ATOM 1334 O O . HIS A 1 176 ? -17.093 -14.476 11.595 1.00 76.62 176 HIS A O 1
ATOM 1340 N N . ALA A 1 177 ? -14.960 -15.029 11.236 1.00 76.81 177 ALA A N 1
ATOM 1341 C CA . ALA A 1 177 ? -14.571 -15.062 12.645 1.00 76.81 177 ALA A CA 1
ATOM 1342 C C . ALA A 1 177 ? -14.756 -13.700 13.335 1.00 76.81 177 ALA A C 1
ATOM 1344 O O . ALA A 1 177 ? -15.196 -13.627 14.480 1.00 76.81 177 ALA A O 1
ATOM 1345 N N . SER A 1 178 ? -14.474 -12.606 12.627 1.00 70.31 178 SER A N 1
ATOM 1346 C CA . SER A 1 178 ? -14.632 -11.248 13.158 1.00 70.31 178 SER A CA 1
ATOM 1347 C C . SER A 1 178 ? -16.095 -10.846 13.342 1.00 70.31 178 SER A C 1
ATOM 1349 O O . SER A 1 178 ? -16.381 -9.997 14.182 1.00 70.31 178 SER A O 1
ATOM 1351 N N . ARG A 1 179 ? -17.028 -11.458 12.600 1.00 63.25 179 ARG A N 1
ATOM 1352 C CA . ARG A 1 179 ? -18.475 -11.235 12.758 1.00 63.25 179 ARG A CA 1
ATOM 1353 C C . ARG A 1 179 ? -19.053 -11.927 13.994 1.00 63.25 179 ARG A C 1
ATOM 1355 O O . ARG A 1 179 ? -20.060 -11.456 14.502 1.00 63.25 179 ARG A O 1
ATOM 1362 N N . HIS A 1 180 ? -18.410 -12.982 14.496 1.00 55.59 180 HIS A N 1
ATOM 1363 C CA . HIS A 1 180 ? -18.847 -13.725 15.689 1.00 55.59 180 HIS A CA 1
ATOM 1364 C C . HIS A 1 180 ? -18.247 -13.207 17.003 1.00 55.59 180 HIS A C 1
ATOM 1366 O O . HIS A 1 180 ? -18.540 -13.733 18.073 1.00 55.59 180 HIS A O 1
ATOM 1372 N N . ARG A 1 181 ? -17.412 -12.163 16.957 1.00 59.97 181 ARG A N 1
ATOM 1373 C CA . ARG A 1 181 ? -16.890 -11.495 18.157 1.00 59.97 181 ARG A CA 1
ATOM 1374 C C . ARG A 1 181 ? -17.984 -10.613 18.774 1.00 59.97 181 ARG A C 1
ATOM 1376 O O . ARG A 1 181 ? -18.112 -9.443 18.414 1.00 59.97 181 ARG A O 1
ATOM 1383 N N . SER A 1 182 ? -18.753 -11.150 19.718 1.00 55.47 182 SER A N 1
ATOM 1384 C CA . SER A 1 182 ? -19.602 -10.348 20.607 1.00 55.47 182 SER A CA 1
ATOM 1385 C C . SER A 1 182 ? -18.720 -9.520 21.545 1.00 55.47 182 SER A C 1
ATOM 1387 O O . SER A 1 182 ? -17.885 -10.074 22.260 1.00 55.47 182 SER A O 1
ATOM 1389 N N . LYS A 1 183 ? -18.883 -8.195 21.544 1.00 64.69 183 LYS A N 1
ATOM 1390 C CA . LYS A 1 183 ? -18.209 -7.314 22.509 1.00 64.69 183 LYS A CA 1
ATOM 1391 C C . LYS A 1 183 ? -19.053 -7.278 23.780 1.00 64.69 183 LYS A C 1
ATOM 1393 O O . LYS A 1 183 ? -20.221 -6.905 23.708 1.00 64.69 183 LYS A O 1
ATOM 1398 N N . LEU A 1 184 ? -18.478 -7.667 24.915 1.00 65.94 184 LEU A N 1
ATOM 1399 C CA . LEU A 1 184 ? -19.142 -7.579 26.215 1.00 65.94 184 LEU A CA 1
ATOM 1400 C C . LEU A 1 184 ? -18.671 -6.350 26.970 1.00 65.94 184 LEU A C 1
ATOM 1402 O O . LEU A 1 184 ? -17.477 -6.048 27.001 1.00 65.94 184 LEU A O 1
ATOM 1406 N N . LEU A 1 185 ? -19.616 -5.670 27.605 1.00 69.06 185 LEU A N 1
ATOM 1407 C CA . LEU A 1 185 ? -19.338 -4.584 28.527 1.00 69.06 185 LEU A CA 1
ATOM 1408 C C . LEU A 1 185 ? -19.885 -4.968 29.896 1.00 69.06 185 LEU A C 1
ATOM 1410 O O . LEU A 1 185 ? -21.043 -5.351 30.023 1.00 69.06 185 LEU A O 1
ATOM 1414 N N . VAL A 1 186 ? -19.063 -4.834 30.924 1.00 69.06 186 VAL A N 1
ATOM 1415 C CA . VAL A 1 186 ? -19.492 -4.974 32.314 1.00 69.06 186 VAL A CA 1
ATOM 1416 C C . VAL A 1 186 ? -19.303 -3.633 32.993 1.00 69.06 186 VAL A C 1
ATOM 1418 O O . VAL A 1 186 ? -18.212 -3.081 32.978 1.00 69.06 186 VAL A O 1
ATOM 1421 N N . TRP A 1 187 ? -20.353 -3.078 33.573 1.00 75.88 187 TRP A N 1
ATOM 1422 C CA . TRP A 1 187 ? -20.290 -1.870 34.378 1.00 75.88 187 TRP A CA 1
ATOM 1423 C C . TRP A 1 187 ? -20.276 -2.229 35.863 1.00 75.88 187 TRP A C 1
ATOM 1425 O O . TRP A 1 187 ? -21.063 -3.060 36.311 1.00 75.88 187 TRP A O 1
ATOM 1435 N N . THR A 1 188 ? -19.414 -1.573 36.636 1.00 76.06 188 THR A N 1
ATOM 1436 C CA . THR A 1 188 ? -19.321 -1.751 38.089 1.00 76.06 188 THR A CA 1
ATOM 1437 C C . THR A 1 188 ? -19.329 -0.400 38.800 1.00 76.06 188 THR A C 1
ATOM 1439 O O . THR A 1 188 ? -18.896 0.615 38.251 1.00 76.06 188 THR A O 1
ATOM 1442 N N . ASN A 1 189 ? -19.772 -0.375 40.060 1.00 74.25 189 ASN A N 1
ATOM 1443 C CA . ASN A 1 189 ? -19.799 0.832 40.906 1.00 74.25 189 ASN A CA 1
ATOM 1444 C C . ASN A 1 189 ? -18.408 1.285 41.411 1.00 74.25 189 ASN A C 1
ATOM 1446 O O . ASN A 1 189 ? -18.295 2.109 42.320 1.00 74.25 189 ASN A O 1
ATOM 1450 N N . HIS A 1 190 ? -17.321 0.760 40.847 1.00 72.38 190 HIS A N 1
ATOM 1451 C CA . HIS A 1 190 ? -15.965 1.081 41.280 1.00 72.38 190 HIS A CA 1
ATOM 1452 C C . HIS A 1 190 ? -15.564 2.515 40.876 1.00 72.38 190 HIS A C 1
ATOM 1454 O O . HIS A 1 190 ? -15.772 2.908 39.727 1.00 72.38 190 HIS A O 1
ATOM 1460 N N . ASN A 1 191 ? -14.984 3.296 41.802 1.00 69.50 191 ASN A N 1
ATOM 1461 C CA . ASN A 1 191 ? -14.514 4.682 41.591 1.00 69.50 191 ASN A CA 1
ATOM 1462 C C . ASN A 1 191 ? -15.545 5.645 40.958 1.00 69.50 191 ASN A C 1
ATOM 1464 O O . ASN A 1 191 ? -15.200 6.457 40.102 1.00 69.50 191 ASN A O 1
ATOM 1468 N N . GLY A 1 192 ? -16.817 5.565 41.362 1.00 71.75 192 GLY A N 1
ATOM 1469 C CA . GLY A 1 192 ? -17.878 6.419 40.807 1.00 71.75 192 GLY A CA 1
ATOM 1470 C C . GLY A 1 192 ? -18.449 5.932 39.468 1.00 71.75 192 GLY A C 1
ATOM 1471 O O . GLY A 1 192 ? -19.180 6.675 38.817 1.00 71.75 192 GLY A O 1
ATOM 1472 N N . GLY A 1 193 ? -18.137 4.689 39.079 1.00 77.12 193 GLY A N 1
ATOM 1473 C CA . GLY A 1 193 ? -18.678 4.004 37.908 1.00 77.12 193 GLY A CA 1
ATOM 1474 C C . GLY A 1 193 ? -17.595 3.701 36.872 1.00 77.12 193 GLY A C 1
ATOM 1475 O O . GLY A 1 193 ? -17.042 4.607 36.244 1.00 77.12 193 GLY A O 1
ATOM 1476 N N . THR A 1 194 ? -17.290 2.418 36.667 1.00 77.00 194 THR A N 1
ATOM 1477 C CA . THR A 1 194 ? -16.283 1.955 35.702 1.00 77.00 194 THR A CA 1
ATOM 1478 C C . THR A 1 194 ? -16.889 0.942 34.742 1.00 77.00 194 THR A C 1
ATOM 1480 O O . THR A 1 194 ? -17.566 0.003 35.144 1.00 77.00 194 THR A O 1
ATOM 1483 N N . CYS A 1 195 ? -16.622 1.138 33.458 1.00 77.56 195 CYS A N 1
ATOM 1484 C CA . CYS A 1 195 ? -17.000 0.262 32.369 1.00 77.56 195 CYS A CA 1
ATOM 1485 C C . CYS A 1 195 ? -15.812 -0.598 31.944 1.00 77.56 195 CYS A C 1
ATOM 1487 O O . CYS A 1 195 ? -14.774 -0.062 31.554 1.00 77.56 195 CYS A O 1
ATOM 1489 N N . TRP A 1 196 ? -15.980 -1.909 31.966 1.00 74.44 196 TRP A N 1
ATOM 1490 C CA . TRP A 1 196 ? -14.985 -2.911 31.619 1.00 74.44 196 TRP A CA 1
ATOM 1491 C C . TRP A 1 196 ? -15.355 -3.561 30.296 1.00 74.44 196 TRP A C 1
ATOM 1493 O O . TRP A 1 196 ? -16.453 -4.085 30.132 1.00 74.44 196 TRP A O 1
ATOM 1503 N N . LEU A 1 197 ? -14.429 -3.549 29.344 1.00 70.94 197 LEU A N 1
ATOM 1504 C CA . LEU A 1 197 ? -14.588 -4.263 28.085 1.00 70.94 197 LEU A CA 1
ATOM 1505 C C . LEU A 1 197 ? -14.033 -5.680 28.237 1.00 70.94 197 LEU A C 1
ATOM 1507 O O . LEU A 1 197 ? -12.841 -5.853 28.508 1.00 70.94 197 LEU A O 1
ATOM 1511 N N . LYS A 1 198 ? -14.884 -6.681 28.008 1.00 67.81 198 LYS A N 1
ATOM 1512 C CA . LYS A 1 198 ? -14.521 -8.101 28.001 1.00 67.81 198 LYS A CA 1
ATOM 1513 C C . LYS A 1 198 ? -14.598 -8.659 26.578 1.00 67.81 198 LYS A C 1
ATOM 1515 O O . LYS A 1 198 ? -15.488 -8.327 25.794 1.00 67.81 198 LYS A O 1
ATOM 1520 N N . HIS A 1 199 ? -13.608 -9.475 26.224 1.00 61.03 199 HIS A N 1
ATOM 1521 C CA . HIS A 1 199 ? -13.416 -10.007 24.866 1.00 61.03 199 HIS A CA 1
ATOM 1522 C C . HIS A 1 199 ? -14.177 -11.306 24.597 1.00 61.03 199 HIS A C 1
ATOM 1524 O O . HIS A 1 199 ? -14.459 -11.622 23.443 1.00 61.03 199 HIS A O 1
ATOM 1530 N N . THR A 1 200 ? -14.541 -12.032 25.653 1.00 61.12 200 THR A N 1
ATOM 1531 C CA . THR A 1 200 ? -15.215 -13.332 25.583 1.00 61.12 200 THR A CA 1
ATOM 1532 C C . THR A 1 200 ? -16.342 -13.412 26.603 1.00 61.12 200 THR A C 1
ATOM 1534 O O . THR A 1 200 ? -16.202 -12.916 27.721 1.00 61.12 200 THR A O 1
ATOM 1537 N N . GLN A 1 201 ? -17.447 -14.063 26.230 1.00 59.62 201 GLN A N 1
ATOM 1538 C CA . GLN A 1 201 ? -18.520 -14.417 27.158 1.00 59.62 201 GLN A CA 1
ATOM 1539 C C . GLN A 1 201 ? -18.034 -15.591 28.014 1.00 59.62 201 GLN A C 1
ATOM 1541 O O . GLN A 1 201 ? -18.136 -16.744 27.603 1.00 59.62 201 GLN A O 1
ATOM 1546 N N . GLY A 1 202 ? -17.404 -15.300 29.151 1.00 62.88 202 GLY A N 1
ATOM 1547 C CA . GLY A 1 202 ? -17.052 -16.339 30.118 1.00 62.88 202 GLY A CA 1
ATOM 1548 C C . GLY A 1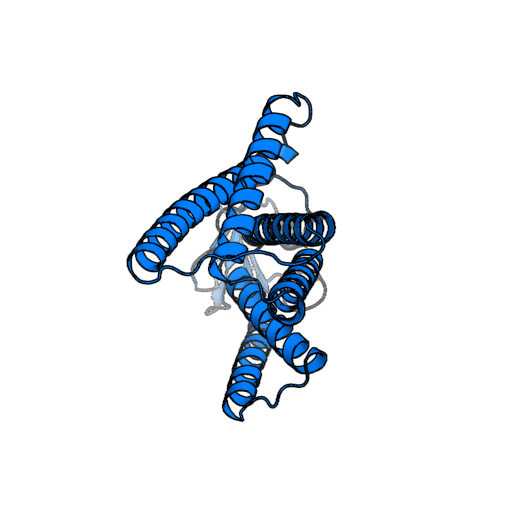 202 ? -18.270 -16.886 30.855 1.00 62.88 202 GLY A C 1
ATOM 1549 O O . GLY A 1 202 ? -19.412 -16.523 30.565 1.00 62.88 202 GLY A O 1
ATOM 1550 N N . SER A 1 203 ? -18.027 -17.754 31.838 1.00 56.19 203 SER A N 1
ATOM 1551 C CA . SER A 1 203 ? -19.088 -18.219 32.734 1.00 56.19 203 SER A CA 1
ATOM 1552 C C . SER A 1 203 ? -19.689 -17.032 33.491 1.00 56.19 203 SER A C 1
ATOM 1554 O O . SER A 1 203 ? -18.956 -16.151 33.944 1.00 56.19 203 SER A O 1
ATOM 1556 N N . LYS A 1 204 ? -21.021 -16.992 33.609 1.00 60.16 204 LYS A N 1
ATOM 1557 C CA . LYS A 1 204 ? -21.718 -15.966 34.392 1.00 60.16 204 LYS A CA 1
ATOM 1558 C C . LYS A 1 204 ? -21.414 -16.185 35.872 1.00 60.16 204 LYS A C 1
ATOM 1560 O O . LYS A 1 204 ? -21.677 -17.267 36.396 1.00 60.16 204 LYS A O 1
ATOM 1565 N N . THR A 1 205 ? -20.911 -15.163 36.544 1.00 61.62 205 THR A N 1
ATOM 1566 C CA . THR A 1 205 ? -20.779 -15.111 37.999 1.00 61.62 205 THR A CA 1
ATOM 1567 C C . THR A 1 205 ? -21.654 -13.991 38.532 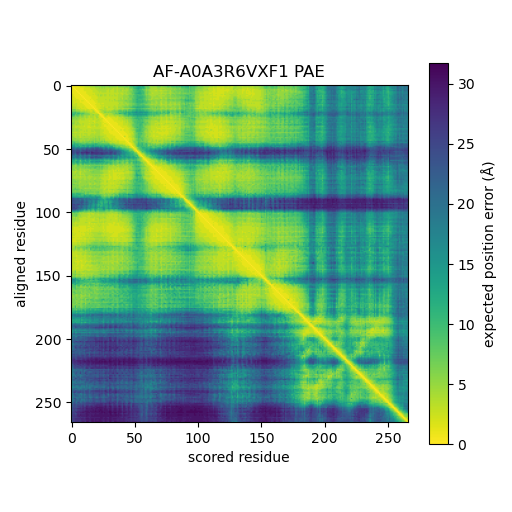1.00 61.62 205 THR A C 1
ATOM 1569 O O . THR A 1 205 ? -21.741 -12.910 37.962 1.00 61.62 205 THR A O 1
ATOM 1572 N N . THR A 1 206 ? -22.386 -14.256 39.609 1.00 66.56 206 THR A N 1
ATOM 1573 C CA . THR A 1 206 ? -23.278 -13.254 40.193 1.00 66.56 206 THR A CA 1
ATOM 1574 C C . THR A 1 206 ? -22.518 -12.425 41.215 1.00 66.56 206 THR A C 1
ATOM 1576 O O . THR A 1 206 ? -22.158 -12.942 42.274 1.00 66.56 206 THR A O 1
ATOM 1579 N N . VAL A 1 207 ? -22.294 -11.148 40.912 1.00 64.00 207 VAL A N 1
ATOM 1580 C CA . VAL A 1 207 ? -21.644 -10.193 41.818 1.00 64.00 207 VAL A CA 1
ATOM 1581 C C . VAL A 1 207 ? -22.628 -9.069 42.125 1.00 64.00 207 VAL A C 1
ATOM 1583 O O . VAL A 1 207 ? -23.153 -8.417 41.222 1.00 64.00 207 VAL A O 1
ATOM 1586 N N . VAL A 1 208 ? -22.923 -8.862 43.411 1.00 67.06 208 VAL A N 1
ATOM 1587 C CA . VAL A 1 208 ? -23.895 -7.854 43.862 1.00 67.06 208 VAL A CA 1
ATOM 1588 C C . VAL A 1 208 ? -23.343 -6.452 43.597 1.00 67.06 208 VAL A C 1
ATOM 1590 O O . VAL A 1 208 ? -22.308 -6.082 44.144 1.00 67.06 208 VAL A O 1
ATOM 1593 N N . GLY A 1 209 ? -24.054 -5.659 42.791 1.00 63.47 209 GLY A N 1
ATOM 1594 C CA . GLY A 1 209 ? -23.691 -4.276 42.457 1.00 63.47 209 GLY A CA 1
ATOM 1595 C C . GLY A 1 209 ? -23.115 -4.065 41.053 1.00 63.47 209 GLY A C 1
ATOM 1596 O O . GLY A 1 209 ? -23.004 -2.908 40.633 1.00 63.47 209 GLY A O 1
ATOM 1597 N N . ASP A 1 210 ? -22.832 -5.143 40.319 1.00 57.84 210 ASP A N 1
ATOM 1598 C CA . ASP A 1 210 ? -22.352 -5.090 38.935 1.00 57.84 210 ASP A CA 1
ATOM 1599 C C . ASP A 1 210 ? -23.520 -5.164 37.948 1.00 57.84 210 ASP A C 1
ATOM 1601 O O . ASP A 1 210 ? -24.591 -5.679 38.257 1.00 57.84 210 ASP A O 1
ATOM 1605 N N . LYS A 1 211 ? -23.372 -4.592 36.757 1.00 62.72 211 LYS A N 1
ATOM 1606 C CA . LYS A 1 211 ? -24.374 -4.657 35.686 1.00 62.72 211 LYS A CA 1
ATOM 1607 C C . LYS A 1 211 ? -23.657 -4.986 34.391 1.00 62.72 211 LYS A C 1
ATOM 1609 O O . LYS A 1 211 ? -22.834 -4.191 33.950 1.00 62.72 211 LYS A O 1
ATOM 1614 N N . ALA A 1 212 ? -23.968 -6.110 33.767 1.00 57.34 212 ALA A N 1
ATOM 1615 C CA . ALA A 1 212 ? -23.365 -6.480 32.497 1.00 57.34 212 ALA A CA 1
ATOM 1616 C C . ALA A 1 212 ? -24.352 -6.309 31.350 1.00 57.34 212 ALA A C 1
ATOM 1618 O O . ALA A 1 212 ? -25.543 -6.568 31.490 1.00 57.34 212 ALA A O 1
ATOM 1619 N N . ASP A 1 213 ? -23.838 -5.886 30.202 1.00 54.91 213 ASP A N 1
ATOM 1620 C CA . ASP A 1 213 ? -24.587 -5.855 28.958 1.00 54.91 213 ASP A CA 1
ATOM 1621 C C . ASP A 1 213 ? -23.831 -6.611 27.859 1.00 54.91 213 ASP A C 1
ATOM 1623 O O . ASP A 1 213 ? -22.611 -6.478 27.682 1.00 54.91 213 ASP A O 1
ATOM 1627 N N . LEU A 1 214 ? -24.572 -7.433 27.117 1.00 53.69 214 LEU A N 1
ATOM 1628 C CA . LEU A 1 214 ? -24.064 -8.204 25.990 1.00 53.69 214 LEU A CA 1
ATOM 1629 C C . LEU A 1 214 ? -24.491 -7.516 24.699 1.00 53.69 214 LEU A C 1
ATOM 1631 O O . LEU A 1 214 ? -25.663 -7.539 24.324 1.00 53.69 214 LEU A O 1
ATOM 1635 N N . LEU A 1 215 ? -23.523 -6.975 23.960 1.00 54.81 215 LEU A N 1
ATOM 1636 C CA . LEU A 1 215 ? -23.810 -6.381 22.665 1.00 54.81 215 LEU A CA 1
ATOM 1637 C C . LEU A 1 215 ? -23.933 -7.493 21.613 1.00 54.81 215 LEU A C 1
ATOM 1639 O O . LEU A 1 215 ? -22.936 -7.983 21.071 1.00 54.81 215 LEU A O 1
ATOM 1643 N N . LEU A 1 216 ? -25.173 -7.920 21.352 1.00 48.00 216 LEU A N 1
ATOM 1644 C CA . LEU A 1 216 ? -25.485 -8.829 20.253 1.00 48.00 216 LEU A CA 1
ATOM 1645 C C . LEU A 1 216 ? -25.246 -8.118 18.920 1.00 48.00 216 LEU A C 1
ATOM 1647 O O . LEU A 1 216 ? -25.614 -6.961 18.729 1.00 48.00 216 LEU A O 1
ATOM 1651 N N . VAL A 1 217 ? -24.589 -8.822 18.001 1.00 44.78 217 VAL A N 1
ATOM 1652 C CA . VAL A 1 217 ? -24.170 -8.309 16.694 1.00 44.78 217 VAL A CA 1
ATOM 1653 C C . VAL A 1 217 ? -25.411 -7.953 15.860 1.00 44.78 217 VAL A C 1
ATOM 1655 O O . VAL A 1 217 ? -26.000 -8.793 15.188 1.00 44.78 217 VAL A O 1
ATOM 1658 N N . GLY A 1 218 ? -25.800 -6.682 15.930 1.00 43.00 218 GLY A N 1
ATOM 1659 C CA . GLY A 1 218 ? -26.920 -6.031 15.249 1.00 43.00 218 GLY A CA 1
ATOM 1660 C C . GLY A 1 218 ? -26.726 -4.504 15.278 1.00 43.00 218 GLY A C 1
ATOM 1661 O O . GLY A 1 218 ? -25.640 -4.063 15.656 1.00 43.00 218 GLY A O 1
ATOM 1662 N N . PRO A 1 219 ? -27.707 -3.670 14.867 1.00 36.38 219 PRO A N 1
ATOM 1663 C CA . PRO A 1 219 ? -27.609 -2.205 14.976 1.00 36.38 219 PRO A CA 1
ATOM 1664 C C . PRO A 1 219 ? -27.270 -1.775 16.421 1.00 36.38 219 PRO A C 1
ATOM 1666 O O . PRO A 1 219 ? -27.324 -2.617 17.311 1.00 36.38 219 PRO A O 1
ATOM 1669 N N . PRO A 1 220 ? -26.924 -0.500 16.704 1.00 49.66 220 PRO A N 1
ATOM 1670 C CA . PRO A 1 220 ? -26.448 -0.049 18.018 1.00 49.66 220 PRO A CA 1
ATOM 1671 C C . PRO A 1 220 ? -27.574 0.008 19.071 1.00 49.66 220 PRO A C 1
ATOM 1673 O O . PRO A 1 220 ? -27.786 1.027 19.725 1.00 49.66 220 PRO A O 1
ATOM 1676 N N . SER A 1 221 ? -28.330 -1.071 19.217 1.00 49.88 221 SER A N 1
ATOM 1677 C CA . SER A 1 221 ? -29.155 -1.377 20.366 1.00 49.88 221 SER A CA 1
ATOM 1678 C C . SER A 1 221 ? -28.247 -2.025 21.404 1.00 49.88 221 SER A C 1
ATOM 1680 O O . SER A 1 221 ? -27.759 -3.137 21.207 1.00 49.88 221 SER A O 1
ATOM 1682 N N . CYS A 1 222 ? -28.002 -1.280 22.481 1.00 56.56 222 CYS A N 1
ATOM 1683 C CA . CYS A 1 222 ? -27.554 -1.816 23.766 1.00 56.56 222 CYS A CA 1
ATOM 1684 C C . CYS A 1 222 ? -28.400 -3.070 24.058 1.00 56.56 222 CYS A C 1
ATOM 1686 O O . CYS A 1 222 ? -29.609 -3.061 23.783 1.00 56.56 222 CYS A O 1
ATOM 1688 N N . GLY A 1 223 ? -27.756 -4.157 24.475 1.00 60.34 223 GLY A N 1
ATOM 1689 C CA . GLY A 1 223 ? -28.444 -5.412 24.738 1.00 60.34 223 GLY A CA 1
ATOM 1690 C C . GLY A 1 223 ? -29.355 -5.293 25.959 1.00 60.34 223 GLY A C 1
ATOM 1691 O O . GLY A 1 223 ? -29.626 -4.211 26.488 1.00 60.34 223 GLY A O 1
ATOM 1692 N N . ILE A 1 224 ? -29.868 -6.431 26.414 1.00 58.03 224 ILE A N 1
ATOM 1693 C CA . ILE A 1 224 ? -30.561 -6.472 27.699 1.00 58.03 224 ILE A CA 1
ATOM 1694 C C . ILE A 1 224 ? -29.491 -6.348 28.789 1.00 58.03 224 ILE A C 1
ATOM 1696 O O . ILE A 1 224 ? -28.704 -7.271 28.990 1.00 58.03 224 ILE A O 1
ATOM 1700 N N . VAL A 1 225 ? -29.494 -5.216 29.500 1.00 63.47 225 VAL A N 1
ATOM 1701 C CA . VAL A 1 225 ? -28.640 -4.993 30.673 1.00 63.47 225 VAL A CA 1
ATOM 1702 C C . VAL A 1 225 ? -29.077 -5.948 31.787 1.00 63.47 225 VAL A C 1
ATOM 1704 O O . VAL A 1 225 ? -30.140 -5.773 32.386 1.00 63.47 225 VAL A O 1
ATOM 1707 N N . GLU A 1 226 ? -28.251 -6.946 32.085 1.00 64.75 226 GLU A N 1
ATOM 1708 C CA . GLU A 1 226 ? -28.449 -7.882 33.188 1.00 64.75 226 GLU A CA 1
ATOM 1709 C C . GLU A 1 226 ? -27.823 -7.313 34.473 1.00 64.75 226 GLU A C 1
ATOM 1711 O O . GLU A 1 226 ? -26.644 -6.958 34.533 1.00 64.75 226 GLU A O 1
ATOM 1716 N N . SER A 1 227 ? -28.627 -7.198 35.532 1.00 65.12 227 SER A N 1
ATOM 1717 C CA . SER A 1 227 ? -28.162 -6.737 36.843 1.00 65.12 227 SER A CA 1
ATOM 1718 C C . SER A 1 227 ? -27.536 -7.865 37.661 1.00 65.12 227 SER A C 1
ATOM 1720 O O . SER A 1 227 ? -28.078 -8.966 37.704 1.00 65.12 227 SER A O 1
ATOM 1722 N N . ASN A 1 228 ? -26.492 -7.537 38.415 1.00 64.12 228 ASN A N 1
ATOM 1723 C CA . ASN A 1 228 ? -25.710 -8.406 39.296 1.00 64.12 228 ASN A CA 1
ATOM 1724 C C . ASN A 1 228 ? -25.015 -9.569 38.579 1.00 64.12 228 ASN A C 1
ATOM 1726 O O . ASN A 1 228 ? -24.856 -10.642 39.157 1.00 64.12 228 ASN A O 1
ATOM 1730 N N . VAL A 1 229 ? -24.634 -9.369 37.317 1.00 64.06 229 VAL A N 1
ATOM 1731 C CA . VAL A 1 229 ? -23.922 -10.366 36.514 1.00 64.06 229 VAL A CA 1
ATOM 1732 C C . VAL A 1 229 ? -22.555 -9.812 36.157 1.00 64.06 229 VAL A C 1
ATOM 1734 O O . VAL A 1 229 ? -22.451 -8.717 35.608 1.00 64.06 229 VAL A O 1
ATOM 1737 N N . ASP A 1 230 ? -21.528 -10.597 36.446 1.00 64.94 230 ASP A N 1
ATOM 1738 C CA . ASP A 1 230 ? -20.196 -10.467 35.889 1.00 64.94 230 ASP A CA 1
ATOM 1739 C C . ASP A 1 230 ? -19.898 -11.685 34.999 1.00 64.94 230 ASP A C 1
ATOM 1741 O O . ASP A 1 230 ? -20.478 -12.762 35.143 1.00 64.94 230 ASP A O 1
ATOM 1745 N N . PHE A 1 231 ? -19.020 -11.507 34.021 1.00 66.88 231 PHE A N 1
ATOM 1746 C CA . PHE A 1 231 ? -18.562 -12.588 33.152 1.00 66.88 231 PHE A CA 1
ATOM 1747 C C . PHE A 1 231 ? -17.113 -12.920 33.483 1.00 66.88 231 PHE A C 1
ATOM 1749 O O . PHE A 1 231 ? -16.254 -12.046 33.400 1.00 66.88 231 PHE A O 1
ATOM 1756 N N . GLU A 1 232 ? -16.808 -14.172 33.806 1.00 59.84 232 GLU A N 1
ATOM 1757 C CA . GLU A 1 232 ? -15.430 -14.600 34.072 1.00 59.84 232 GLU A CA 1
ATOM 1758 C C . GLU A 1 232 ? -14.501 -14.272 32.887 1.00 59.84 232 GLU A C 1
ATOM 1760 O O . GLU A 1 232 ? -14.799 -14.584 31.734 1.00 59.84 232 GLU A O 1
ATOM 1765 N N . GLY A 1 233 ? -13.366 -13.622 33.144 1.00 66.69 233 GLY A N 1
ATOM 1766 C CA . GLY A 1 233 ? -12.394 -13.305 32.096 1.00 66.69 233 GLY A CA 1
ATOM 1767 C C . GLY A 1 233 ? -11.574 -12.046 32.355 1.00 66.69 233 GLY A C 1
ATOM 1768 O O . GLY A 1 233 ? -11.855 -11.259 33.257 1.00 66.69 233 GLY A O 1
ATOM 1769 N N . GLN A 1 234 ? -10.539 -11.855 31.535 1.00 62.91 234 GLN A N 1
ATOM 1770 C CA . GLN A 1 234 ? -9.663 -10.688 31.606 1.00 62.91 234 GLN A CA 1
ATOM 1771 C C . GLN A 1 234 ? -10.333 -9.430 31.038 1.00 62.91 234 GLN A C 1
ATOM 1773 O O . GLN A 1 234 ? -10.909 -9.436 29.947 1.00 62.91 234 GLN A O 1
ATOM 1778 N N . ASN A 1 235 ? -10.188 -8.328 31.772 1.00 64.75 235 ASN A N 1
ATOM 1779 C CA . ASN A 1 235 ? -10.589 -6.998 31.330 1.00 64.75 235 ASN A CA 1
ATOM 1780 C C . ASN A 1 235 ? -9.585 -6.477 30.295 1.00 64.75 235 ASN A C 1
ATOM 1782 O O . ASN A 1 235 ? -8.405 -6.321 30.603 1.00 64.75 235 ASN A O 1
ATOM 1786 N N . VAL A 1 236 ? -10.049 -6.184 29.080 1.00 69.69 236 VAL A N 1
ATOM 1787 C CA . VAL A 1 236 ? -9.185 -5.724 27.977 1.00 69.69 236 VAL A CA 1
ATOM 1788 C C . VAL A 1 236 ? -9.017 -4.207 27.989 1.00 69.69 236 VAL A C 1
ATOM 1790 O O . VAL A 1 236 ? -7.963 -3.688 27.635 1.00 69.69 236 VAL A O 1
ATOM 1793 N N . ALA A 1 237 ? -10.046 -3.479 28.419 1.00 67.88 237 ALA A N 1
ATOM 1794 C CA . ALA A 1 237 ? -10.005 -2.029 28.552 1.00 67.88 237 ALA A CA 1
ATOM 1795 C C . ALA A 1 237 ? -10.969 -1.553 29.645 1.00 67.88 237 ALA A C 1
ATOM 1797 O O . ALA A 1 237 ? -11.936 -2.244 29.967 1.00 67.88 237 ALA A O 1
ATOM 1798 N N . GLN A 1 238 ? -10.714 -0.356 30.181 1.00 68.12 238 GLN A N 1
ATOM 1799 C CA . GLN A 1 238 ? -11.577 0.293 31.167 1.00 68.12 238 GLN A CA 1
ATOM 1800 C C . GLN A 1 238 ? -11.809 1.770 30.838 1.00 68.12 238 GLN A C 1
ATOM 1802 O O . GLN A 1 238 ? -10.887 2.467 30.398 1.00 68.12 238 GLN A O 1
ATOM 1807 N N . VAL A 1 239 ? -13.023 2.255 31.092 1.00 74.69 239 VAL A N 1
ATOM 1808 C CA . VAL A 1 239 ? -13.405 3.670 30.976 1.00 74.69 239 VAL A CA 1
ATOM 1809 C C . VAL A 1 239 ? -14.332 4.054 32.130 1.00 74.69 239 VAL A C 1
ATOM 1811 O O . VAL A 1 239 ? -15.209 3.276 32.479 1.00 74.69 239 VAL A O 1
ATOM 1814 N N . SER A 1 240 ? -14.182 5.249 32.714 1.00 71.81 240 SER A N 1
ATOM 1815 C CA . SER A 1 240 ? -15.129 5.744 33.723 1.00 71.81 240 SER A CA 1
ATOM 1816 C C . SER A 1 240 ? -16.464 6.129 33.080 1.00 71.81 240 SER A C 1
ATOM 1818 O O . SER A 1 240 ? -16.483 6.904 32.121 1.00 71.81 240 SER A O 1
ATOM 1820 N N . ALA A 1 241 ? -17.569 5.630 33.623 1.00 70.06 241 ALA A N 1
ATOM 1821 C CA . ALA A 1 241 ? -18.925 5.946 33.187 1.00 70.06 241 ALA A CA 1
ATOM 1822 C C . ALA A 1 241 ? -19.848 5.976 34.408 1.00 70.06 241 ALA A C 1
ATOM 1824 O O . ALA A 1 241 ? -19.936 4.984 35.127 1.00 70.06 241 ALA A O 1
ATOM 1825 N N . GLY A 1 242 ? -20.557 7.084 34.632 1.00 66.31 242 GLY A N 1
ATOM 1826 C CA . GLY A 1 242 ? -21.412 7.242 35.817 1.00 66.31 242 GLY A CA 1
ATOM 1827 C C . GLY A 1 242 ? -22.660 6.349 35.816 1.00 66.31 242 GLY A C 1
ATOM 1828 O O . GLY A 1 242 ? -23.223 6.078 36.872 1.00 66.31 242 GLY A O 1
ATOM 1829 N N . GLN A 1 243 ? -23.098 5.867 34.647 1.00 66.25 243 GLN A N 1
ATOM 1830 C CA . GLN A 1 243 ? -24.257 4.982 34.500 1.00 66.25 243 GLN A CA 1
ATOM 1831 C C . GLN A 1 243 ? -23.990 3.865 33.483 1.00 66.25 243 GLN A C 1
ATOM 1833 O O . GLN A 1 243 ? -23.302 4.071 32.484 1.00 66.25 243 GLN A O 1
ATOM 1838 N N . ALA A 1 244 ? -24.611 2.699 33.693 1.00 63.91 244 ALA A N 1
ATOM 1839 C CA . ALA A 1 244 ? -24.474 1.536 32.810 1.00 63.91 244 ALA A CA 1
ATOM 1840 C C . ALA A 1 244 ? -24.956 1.790 31.364 1.00 63.91 244 ALA A C 1
ATOM 1842 O O . ALA A 1 244 ? -24.405 1.217 30.433 1.00 63.91 244 ALA A O 1
ATOM 1843 N N . LEU A 1 245 ? -25.928 2.687 31.139 1.00 67.25 245 LEU A N 1
ATOM 1844 C CA . LEU A 1 245 ? -26.353 3.068 29.781 1.00 67.25 245 LEU A CA 1
ATOM 1845 C C . LEU A 1 245 ? -25.299 3.897 29.027 1.00 67.25 245 LEU A C 1
ATOM 1847 O O . LEU A 1 245 ? -25.235 3.845 27.798 1.00 67.25 245 LEU A O 1
ATOM 1851 N N . ASP A 1 246 ? -24.460 4.640 29.748 1.00 70.44 246 ASP A N 1
ATOM 1852 C CA . ASP A 1 246 ? -23.453 5.530 29.162 1.00 70.44 246 ASP A CA 1
ATOM 1853 C C . ASP A 1 246 ? -22.242 4.737 28.625 1.00 70.44 246 ASP A C 1
ATOM 1855 O O . ASP A 1 246 ? -21.563 5.140 27.678 1.00 70.44 246 ASP A O 1
ATOM 1859 N N . CYS A 1 247 ? -22.041 3.516 29.137 1.00 70.19 247 CYS A N 1
ATOM 1860 C CA . CYS A 1 247 ? -21.126 2.528 28.563 1.00 70.19 247 CYS A CA 1
ATOM 1861 C C . CYS A 1 247 ? -21.436 2.211 27.094 1.00 70.19 247 CYS A C 1
ATOM 1863 O O . CYS A 1 247 ? -20.523 2.095 26.277 1.00 70.19 247 CYS A O 1
ATOM 1865 N N . CYS A 1 248 ? -22.716 2.091 26.731 1.00 67.06 248 CYS A N 1
ATOM 1866 C CA . CYS A 1 248 ? -23.118 1.730 25.371 1.00 67.06 248 CYS A CA 1
ATOM 1867 C C . CYS A 1 248 ? -22.797 2.831 24.345 1.00 67.06 248 CYS A C 1
ATOM 1869 O O . CYS A 1 248 ? -22.563 2.538 23.169 1.00 67.06 248 CYS A O 1
ATOM 1871 N N . ALA A 1 249 ? -22.699 4.095 24.771 1.00 64.19 249 ALA A N 1
ATOM 1872 C CA . ALA A 1 249 ? -22.283 5.194 23.901 1.00 64.19 249 ALA A CA 1
ATOM 1873 C C . ALA A 1 249 ? -20.799 5.101 23.492 1.00 64.19 249 ALA A C 1
ATOM 1875 O O . ALA A 1 249 ? -20.434 5.565 22.411 1.00 64.19 249 ALA A O 1
ATOM 1876 N N . GLN A 1 250 ? -19.958 4.445 24.301 1.00 61.16 250 GLN A N 1
ATOM 1877 C CA . GLN A 1 250 ? -18.519 4.273 24.051 1.00 61.16 250 GLN A CA 1
ATOM 1878 C C . GLN A 1 250 ? -18.225 3.330 22.874 1.00 61.16 250 GLN A C 1
ATOM 1880 O O . GLN A 1 250 ? -17.179 3.449 22.236 1.00 61.16 250 GLN A O 1
ATOM 1885 N N . LEU A 1 251 ? -19.143 2.401 22.578 1.00 55.69 251 LEU A N 1
ATOM 1886 C CA . LEU A 1 251 ? -19.027 1.442 21.475 1.00 55.69 251 LEU A CA 1
ATOM 1887 C C . LEU A 1 251 ? -19.655 1.927 20.165 1.00 55.69 251 LEU A C 1
ATOM 1889 O O . LEU A 1 251 ? -19.501 1.254 19.140 1.00 55.69 251 LEU A O 1
ATOM 1893 N N . ARG A 1 252 ? -20.323 3.091 20.156 1.00 50.72 252 ARG A N 1
ATOM 1894 C CA . ARG A 1 252 ? -20.728 3.714 18.893 1.00 50.72 252 ARG A CA 1
ATOM 1895 C C . ARG A 1 252 ? -19.470 4.010 18.075 1.00 50.72 252 ARG A C 1
ATOM 1897 O O . ARG A 1 252 ? -18.479 4.476 18.645 1.00 50.72 252 ARG A O 1
ATOM 1904 N N . PRO A 1 253 ? -19.480 3.788 16.748 1.00 40.88 253 PRO A N 1
ATOM 1905 C CA . PRO A 1 253 ? -18.428 4.323 15.904 1.00 40.88 253 PRO A CA 1
ATOM 1906 C C . PRO A 1 253 ? -18.463 5.843 16.069 1.00 40.88 253 PRO A C 1
ATOM 1908 O O . PRO A 1 253 ? -19.351 6.512 15.543 1.00 40.88 253 PRO A O 1
ATOM 1911 N N . ARG A 1 254 ? -17.540 6.396 16.863 1.00 33.50 254 ARG A N 1
ATOM 1912 C CA . ARG A 1 254 ? -17.354 7.841 16.905 1.00 33.50 254 ARG A CA 1
ATOM 1913 C C . ARG A 1 254 ? -17.026 8.268 15.474 1.00 33.50 254 ARG A C 1
ATOM 1915 O O . ARG A 1 254 ? -16.104 7.681 14.897 1.00 33.50 254 ARG A O 1
ATOM 1922 N N . PRO A 1 255 ? -17.743 9.241 14.881 1.00 30.47 255 PRO A N 1
ATOM 1923 C CA . PRO A 1 255 ? -17.235 9.885 13.682 1.00 30.47 255 PRO A CA 1
ATOM 1924 C C . PRO A 1 255 ? -15.842 10.380 14.054 1.00 30.47 255 PRO A C 1
ATOM 1926 O O . PRO A 1 255 ? -15.684 11.042 15.076 1.00 30.47 255 PRO A O 1
ATOM 1929 N N . THR A 1 256 ? -14.843 9.923 13.305 1.00 34.25 256 THR A N 1
ATOM 1930 C CA . THR A 1 256 ? -13.412 10.173 13.488 1.00 34.25 256 THR A CA 1
ATOM 1931 C C . THR A 1 256 ? -13.141 11.587 14.001 1.00 34.25 256 THR A C 1
ATOM 1933 O O . THR A 1 256 ? -13.031 12.526 13.221 1.00 34.25 256 THR A O 1
ATOM 1936 N N . GLN A 1 257 ? -13.037 11.728 15.321 1.00 28.00 257 GLN A N 1
ATOM 1937 C CA . GLN A 1 257 ? -12.447 12.885 15.972 1.00 28.00 257 GLN A CA 1
ATOM 1938 C C . GLN A 1 257 ? -11.002 12.487 16.229 1.00 28.00 257 GLN A C 1
ATOM 1940 O O . GLN A 1 257 ? -10.685 11.663 17.090 1.00 28.00 257 GLN A O 1
ATOM 1945 N N . ILE A 1 258 ? -10.156 12.998 15.347 1.00 33.91 258 ILE A N 1
ATOM 1946 C CA . ILE A 1 258 ? -8.709 12.881 15.384 1.00 33.91 258 ILE A CA 1
ATOM 1947 C C . ILE A 1 258 ? -8.246 13.388 16.757 1.00 33.91 258 ILE A C 1
ATOM 1949 O O . ILE A 1 258 ? -8.529 14.527 17.116 1.00 33.91 258 ILE A O 1
ATOM 1953 N N . GLY A 1 259 ? -7.549 12.550 17.533 1.00 31.91 259 GLY A N 1
ATOM 1954 C CA . GLY A 1 259 ? -6.747 13.041 18.661 1.00 31.91 259 GLY A CA 1
ATOM 1955 C C . GLY A 1 259 ? -7.064 12.554 20.077 1.00 31.91 259 GLY A C 1
ATOM 1956 O O . GLY A 1 259 ? -6.467 13.094 21.003 1.00 31.91 259 GLY A O 1
ATOM 1957 N N . GLN A 1 260 ? -7.898 11.532 20.304 1.00 26.70 260 GLN A N 1
ATOM 1958 C CA . GLN A 1 260 ? -7.869 10.840 21.605 1.00 26.70 260 GLN A CA 1
ATOM 1959 C C . GLN A 1 260 ? -6.994 9.584 21.540 1.00 26.70 260 GLN A C 1
ATOM 1961 O O . GLN A 1 260 ? -7.177 8.773 20.629 1.00 26.70 260 GLN A O 1
ATOM 1966 N N . PRO A 1 261 ? -6.035 9.415 22.474 1.00 27.36 261 PRO A N 1
ATOM 1967 C CA . PRO A 1 261 ? -5.180 8.245 22.491 1.00 27.36 261 PRO A CA 1
ATOM 1968 C C . PRO A 1 261 ? -6.062 7.011 22.659 1.00 27.36 261 PRO A C 1
ATOM 1970 O O . PRO A 1 261 ? -6.783 6.870 23.649 1.00 27.36 261 PRO A O 1
ATOM 1973 N N . LEU A 1 262 ? -5.991 6.119 21.673 1.00 36.59 262 LEU A N 1
ATOM 1974 C CA . LEU A 1 262 ? -6.343 4.720 21.841 1.00 36.59 262 LEU A CA 1
ATOM 1975 C C . LEU A 1 262 ? -5.537 4.223 23.044 1.00 36.59 262 LEU A C 1
ATOM 1977 O O . LEU A 1 262 ? -4.342 3.964 22.924 1.00 36.59 262 LEU A O 1
ATOM 1981 N N . LYS A 1 263 ? -6.160 4.141 24.226 1.00 29.33 263 LYS A N 1
ATOM 1982 C CA . LYS A 1 263 ? -5.619 3.316 25.304 1.00 29.33 263 LYS A CA 1
ATOM 1983 C C . LYS A 1 263 ? -5.633 1.894 24.761 1.00 29.33 263 LYS A C 1
ATOM 1985 O O . LYS A 1 263 ? -6.698 1.305 24.619 1.00 29.33 263 LYS A O 1
ATOM 1990 N N . ASN A 1 264 ? -4.440 1.467 24.360 1.00 30.73 264 ASN A N 1
ATOM 1991 C CA . ASN A 1 264 ? -4.030 0.156 23.879 1.00 30.73 264 ASN A CA 1
ATOM 1992 C C . ASN A 1 264 ? -5.079 -0.931 24.118 1.00 30.73 264 ASN A C 1
ATOM 1994 O O . ASN A 1 264 ? -5.189 -1.478 25.212 1.00 30.73 264 ASN A O 1
ATOM 1998 N N . VAL A 1 265 ? -5.826 -1.229 23.060 1.00 31.33 265 VAL A N 1
ATOM 1999 C CA . VAL A 1 265 ? -6.581 -2.468 22.927 1.00 31.33 265 VAL A CA 1
ATOM 2000 C C . VAL A 1 265 ? -5.612 -3.441 22.263 1.00 31.33 265 VAL A C 1
ATOM 2002 O O . VAL A 1 265 ? -5.339 -3.307 21.067 1.00 31.33 265 VAL A O 1
ATOM 2005 N N . TYR A 1 266 ? -5.009 -4.312 23.073 1.00 30.50 266 TYR A N 1
ATOM 2006 C CA . TYR A 1 266 ? -4.309 -5.502 22.588 1.00 30.50 266 TYR A CA 1
ATOM 2007 C C . TYR A 1 266 ? -5.311 -6.481 21.963 1.00 30.50 266 TYR A C 1
ATOM 2009 O O . TYR A 1 266 ? -6.449 -6.576 22.480 1.00 30.50 266 TYR A O 1
#

pLDDT: mean 73.46, std 15.64, range [26.7, 92.06]

Solvent-accessible surface area (backbone atoms only — not comparable to full-atom values): 15049 Å² total; per-residue (Å²): 112,70,66,43,54,54,38,45,49,51,30,51,50,46,51,50,47,43,42,74,73,68,66,51,57,66,69,61,51,53,50,51,30,34,53,39,28,38,52,54,40,52,52,51,52,57,55,53,75,69,53,93,79,57,81,75,72,42,52,68,46,50,55,44,50,51,56,50,32,55,55,34,51,53,50,43,54,54,50,49,53,52,50,52,55,48,48,75,74,45,89,76,82,86,74,84,89,59,67,63,66,61,56,49,50,54,51,51,53,39,7,50,32,46,33,52,30,51,52,42,48,49,50,50,53,75,74,38,55,77,70,54,41,51,54,56,50,51,49,48,55,49,54,52,50,54,51,46,45,71,73,65,67,62,90,74,52,74,65,57,54,54,52,50,50,52,54,54,49,53,51,52,51,47,56,53,56,59,66,68,59,46,55,33,40,36,26,33,69,54,94,70,13,30,29,32,34,28,74,60,91,39,63,80,41,80,39,91,72,25,35,21,31,51,36,60,90,64,71,98,56,71,39,75,72,39,75,30,32,43,58,48,74,70,72,60,44,76,46,82,29,81,44,72,74,57,48,53,61,72,73,47,85,68,78,87,69,88,85,71,81,76,76,70,75,126

Sequence (266 aa):
MVVWYVVSLLALWANKFLVSTIAIDTSLLSMMQLVMSVACGALVEVRAVGAAKFAVDLRGAFIVTQLQLYSSLVAMGLQAIYVVVDQATSSRRVSPDGGRLFVALCLMLNGVAYYVQSALAYRVMSLLSPVSHSVVSTLKRALLIVLSIYRYGEPATLGNYVGMMFVLGGVYLFHHASRHRSKLLVWTNHNGGTCWLKHTQGSKTTVVGDKADLLLVGPPSCGIVESNVDFEGQNVAQVSAGQALDCCAQLRPRPTQIGQPLKNVY

InterPro domains:
  IPR004853 Sugar phosphate transporter domain [PF03151] (69-174)